Protein AF-A0A846B2M7-F1 (afdb_monomer)

Mean predicted aligned error: 9.89 Å

pLDDT: mean 83.18, std 12.73, range [50.09, 97.81]

Sequence (186 aa):
MNNLSRFFLQRLNNRKNTQGFTLIELLVVIIIIGILSSIGLVAFLNLVSKSKQVEAITYIEVVTDEQISNYTEYNQFKNNLNEFNSFPPKDKLNNNDFLLKILGFSHKTQNYFYGIPFINNEIAIQVALTKNPTTKSYAEIIYIKDSKLDRMKCEAYAQELLNNILPKLPSISSEDIQQELDQYCK

Structure (mmCIF, N/CA/C/O backbone):
data_AF-A0A846B2M7-F1
#
_entry.id   AF-A0A846B2M7-F1
#
loop_
_atom_site.group_PDB
_atom_site.id
_atom_site.type_symbol
_atom_site.label_atom_id
_atom_site.label_alt_id
_atom_site.label_comp_id
_atom_site.label_asym_id
_atom_site.label_entity_id
_atom_site.label_seq_id
_atom_site.pdbx_PDB_ins_code
_atom_site.Cartn_x
_atom_site.Cartn_y
_atom_site.Cartn_z
_atom_site.occupancy
_atom_site.B_iso_or_equiv
_atom_site.auth_seq_id
_atom_site.auth_comp_id
_atom_site.auth_asym_id
_atom_site.auth_atom_id
_atom_site.pdbx_PDB_model_num
ATOM 1 N N . MET A 1 1 ? -69.749 29.930 51.333 1.00 50.09 1 MET A N 1
ATOM 2 C CA . MET A 1 1 ? -68.323 30.037 50.941 1.00 50.09 1 MET A CA 1
ATOM 3 C C . MET A 1 1 ? -67.775 28.637 50.667 1.00 50.09 1 MET A C 1
ATOM 5 O O . MET A 1 1 ? -68.195 27.723 51.361 1.00 50.09 1 MET A O 1
ATOM 9 N N . ASN A 1 2 ? -66.877 28.485 49.677 1.00 60.41 2 ASN A N 1
ATOM 10 C CA . ASN A 1 2 ? -66.010 27.307 49.405 1.00 60.41 2 ASN A CA 1
ATOM 11 C C . ASN A 1 2 ? -66.330 26.388 48.197 1.00 60.41 2 ASN A C 1
ATOM 13 O O . ASN A 1 2 ? -65.932 25.226 48.195 1.00 60.41 2 ASN A O 1
ATOM 17 N N . ASN A 1 3 ? -66.942 26.898 47.118 1.00 57.47 3 ASN A N 1
ATOM 18 C CA . ASN A 1 3 ? -67.001 26.162 45.835 1.00 57.47 3 ASN A CA 1
ATOM 19 C C . ASN A 1 3 ? -65.803 26.442 44.906 1.00 57.47 3 ASN A C 1
ATOM 21 O O . ASN A 1 3 ? -65.476 25.613 44.060 1.00 57.47 3 ASN A O 1
ATOM 25 N N . LEU A 1 4 ? -65.102 27.564 45.103 1.00 63.62 4 LEU A N 1
ATOM 26 C CA . LEU A 1 4 ? -63.918 27.924 44.315 1.00 63.62 4 LEU A CA 1
ATOM 27 C C . LEU A 1 4 ? -62.708 27.035 44.657 1.00 63.62 4 LEU A C 1
ATOM 29 O O . LEU A 1 4 ? -61.967 26.611 43.773 1.00 63.62 4 LEU A O 1
ATOM 33 N N . SER A 1 5 ? -62.548 26.688 45.940 1.00 62.81 5 SER A N 1
ATOM 34 C CA . SER A 1 5 ? -61.474 25.806 46.406 1.00 62.81 5 SER A CA 1
ATOM 35 C C . SER A 1 5 ? -61.650 24.369 45.913 1.00 62.81 5 SER A C 1
ATOM 37 O O . SER A 1 5 ? -60.661 23.730 45.569 1.00 62.81 5 SER A O 1
ATOM 39 N N . ARG A 1 6 ? -62.891 23.872 45.787 1.00 59.69 6 ARG A N 1
ATOM 40 C CA . ARG A 1 6 ? -63.170 22.546 45.204 1.00 59.69 6 ARG A CA 1
ATOM 41 C C . ARG A 1 6 ? -62.789 22.469 43.725 1.00 59.69 6 ARG A C 1
ATOM 43 O O . ARG A 1 6 ? -62.155 21.496 43.337 1.00 59.69 6 ARG A O 1
ATOM 50 N N . PHE A 1 7 ? -63.088 23.503 42.935 1.00 60.28 7 PHE A N 1
ATOM 51 C CA . PHE A 1 7 ? -62.691 23.576 41.520 1.00 60.28 7 PHE A CA 1
ATOM 52 C C . PHE A 1 7 ? -61.164 23.634 41.343 1.00 60.28 7 PHE A C 1
ATOM 54 O O . PHE A 1 7 ? -60.616 23.042 40.413 1.00 60.28 7 PHE A O 1
ATOM 61 N N . PHE A 1 8 ? -60.464 24.307 42.263 1.00 62.31 8 PHE A N 1
ATOM 62 C CA . PHE A 1 8 ? -59.002 24.384 42.255 1.00 62.31 8 PHE A CA 1
ATOM 63 C C . PHE A 1 8 ? -58.346 23.054 42.669 1.00 62.31 8 PHE A C 1
ATOM 65 O O . PHE A 1 8 ? -57.423 22.580 42.007 1.00 62.31 8 PHE A O 1
ATOM 72 N N . LEU A 1 9 ? -58.875 22.391 43.704 1.00 62.06 9 LEU A N 1
ATOM 73 C CA . LEU A 1 9 ? -58.401 21.084 44.177 1.00 62.06 9 LEU A CA 1
ATOM 74 C C . LEU A 1 9 ? -58.661 19.955 43.161 1.00 62.06 9 LEU A C 1
ATOM 76 O O . LEU A 1 9 ? -57.844 19.042 43.039 1.00 62.06 9 LEU A O 1
ATOM 80 N N . GLN A 1 10 ? -59.734 20.038 42.366 1.00 62.03 10 GLN A N 1
ATOM 81 C CA . GLN A 1 10 ? -60.018 19.077 41.291 1.00 62.03 10 GLN A CA 1
ATOM 82 C C . GLN A 1 10 ? -58.983 19.129 40.153 1.00 62.03 10 GLN A C 1
ATOM 84 O O . GLN A 1 10 ? -58.733 18.117 39.500 1.00 62.03 10 GLN A O 1
ATOM 89 N N . ARG A 1 11 ? -58.328 20.281 39.941 1.00 60.56 11 ARG A N 1
ATOM 90 C CA . ARG A 1 11 ? -57.257 20.434 38.941 1.00 60.56 11 ARG A CA 1
ATOM 91 C C . ARG A 1 11 ? -55.918 19.844 39.391 1.00 60.56 11 ARG A C 1
ATOM 93 O O . ARG A 1 11 ? -55.146 19.424 38.537 1.00 60.56 11 ARG A O 1
ATOM 100 N N . LEU A 1 12 ? -55.659 19.771 40.700 1.00 60.72 12 LEU A N 1
ATOM 101 C CA . LEU A 1 12 ? -54.427 19.193 41.262 1.00 60.72 12 LEU A CA 1
ATOM 102 C C . LEU A 1 12 ? -54.484 17.662 41.405 1.00 60.72 12 LEU A C 1
ATOM 104 O O . LEU A 1 12 ? -53.438 17.017 41.439 1.00 60.72 12 LEU A O 1
ATOM 108 N N . ASN A 1 13 ? -55.688 17.078 41.454 1.00 59.34 13 ASN A N 1
ATOM 109 C CA . ASN A 1 13 ? -55.890 15.627 41.561 1.00 59.34 13 ASN A CA 1
ATOM 110 C C . ASN A 1 13 ? -56.050 14.916 40.203 1.00 59.34 13 ASN A C 1
ATOM 112 O O . ASN A 1 13 ? -56.095 13.692 40.143 1.00 59.34 13 ASN A O 1
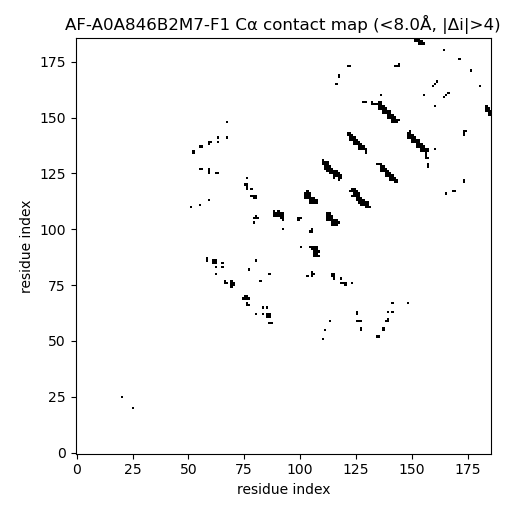ATOM 116 N N . ASN A 1 14 ? -56.067 15.658 39.092 1.00 56.59 14 ASN A N 1
ATOM 117 C CA . ASN A 1 14 ? -55.935 15.087 37.751 1.00 56.59 14 ASN A CA 1
ATOM 118 C C . ASN A 1 14 ? -54.456 14.823 37.433 1.00 56.59 14 ASN A C 1
ATOM 120 O O . ASN A 1 14 ? -53.906 15.317 36.446 1.00 56.59 14 ASN A O 1
ATOM 124 N N . ARG A 1 15 ? -53.798 14.004 38.262 1.00 61.47 15 ARG A N 1
ATOM 125 C CA . ARG A 1 15 ? -52.597 13.295 37.822 1.00 61.47 15 ARG A CA 1
ATOM 126 C C . ARG A 1 15 ? -53.065 12.269 36.802 1.00 61.47 15 ARG A C 1
ATOM 128 O O . ARG A 1 15 ? -53.360 11.127 37.139 1.00 61.47 15 ARG A O 1
ATOM 135 N N . LYS A 1 16 ? -53.188 12.703 35.542 1.00 59.78 16 LYS A N 1
ATOM 136 C CA . LYS A 1 16 ? -53.151 11.773 34.414 1.00 59.78 16 LYS A CA 1
ATOM 137 C C . LYS A 1 16 ? -51.992 10.832 34.705 1.00 59.78 16 LYS A C 1
ATOM 139 O O . LYS A 1 16 ? -50.917 11.304 35.066 1.00 59.78 16 LYS A O 1
ATOM 144 N N . ASN A 1 17 ? -52.258 9.538 34.620 1.00 59.75 17 ASN A N 1
ATOM 145 C CA . ASN A 1 17 ? -51.304 8.463 34.827 1.00 59.75 17 ASN A CA 1
ATOM 146 C C . ASN A 1 17 ? -50.219 8.534 33.736 1.00 59.75 17 ASN A C 1
ATOM 148 O O . ASN A 1 17 ? -50.189 7.729 32.811 1.00 59.75 17 ASN A O 1
ATOM 152 N N . THR A 1 18 ? -49.397 9.582 33.761 1.00 61.88 18 THR A N 1
ATOM 153 C CA . THR A 1 18 ? -48.219 9.734 32.925 1.00 61.88 18 THR A CA 1
ATOM 154 C C . THR A 1 18 ? -47.213 8.771 33.515 1.00 61.88 18 THR A C 1
ATOM 156 O O . THR A 1 18 ? -46.558 9.087 34.509 1.00 61.88 18 THR A O 1
ATOM 159 N N . GLN A 1 19 ? -47.180 7.563 32.961 1.00 70.19 19 GLN A N 1
ATOM 160 C CA . GLN A 1 19 ? -46.131 6.589 33.218 1.00 70.19 19 GLN A CA 1
ATOM 161 C C . GLN A 1 19 ? -44.794 7.281 32.922 1.00 70.19 19 GLN A C 1
ATOM 163 O O . GLN A 1 19 ? -44.459 7.541 31.769 1.00 70.19 19 GLN A O 1
ATOM 168 N N . GLY A 1 20 ? -44.097 7.707 33.974 1.00 72.31 20 GLY A N 1
ATOM 169 C CA . GLY A 1 20 ? -42.754 8.259 33.868 1.00 72.31 20 GLY A CA 1
ATOM 170 C C . GLY A 1 20 ? -41.756 7.115 33.752 1.00 72.31 20 GLY A C 1
ATOM 171 O O . GLY A 1 20 ? -41.894 6.122 34.465 1.00 72.31 20 GLY A O 1
ATOM 172 N N . PHE A 1 21 ? -40.762 7.262 32.874 1.00 78.75 21 PHE A N 1
ATOM 173 C CA . PHE A 1 21 ? -39.609 6.361 32.819 1.00 78.75 21 PHE A CA 1
ATOM 174 C C . PHE A 1 21 ? -38.960 6.266 34.201 1.00 78.75 21 PHE A C 1
ATOM 176 O O . PHE A 1 21 ? -38.765 7.280 34.880 1.00 78.75 21 PHE A O 1
ATOM 183 N N . THR A 1 22 ? -38.618 5.054 34.628 1.00 89.38 22 THR A N 1
ATOM 184 C CA . THR A 1 22 ? -37.932 4.870 35.910 1.00 89.38 22 THR A CA 1
ATOM 185 C C . THR A 1 22 ? -36.435 5.163 35.761 1.00 89.38 22 THR A C 1
ATOM 187 O O . THR A 1 22 ? -35.841 4.932 34.709 1.00 89.38 22 THR A O 1
ATOM 190 N N . LEU A 1 23 ? -35.787 5.665 36.820 1.00 90.69 23 LEU A N 1
ATOM 191 C CA . LEU A 1 23 ? -34.340 5.937 36.800 1.00 90.69 23 LEU A CA 1
ATOM 192 C C . LEU A 1 23 ? -33.547 4.655 36.514 1.00 90.69 23 LEU A C 1
ATOM 194 O O . LEU A 1 23 ? -32.589 4.682 35.748 1.00 90.69 23 LEU A O 1
ATOM 198 N N . ILE A 1 24 ? -33.988 3.524 37.074 1.00 93.56 24 ILE A N 1
ATOM 199 C CA . ILE A 1 24 ? -33.352 2.222 36.854 1.00 93.56 24 ILE A CA 1
ATOM 200 C C . ILE A 1 24 ? -33.455 1.755 35.397 1.00 93.56 24 ILE A C 1
ATOM 202 O O . ILE A 1 24 ? -32.502 1.190 34.871 1.00 93.56 24 ILE A O 1
ATOM 206 N N . GLU A 1 25 ? -34.566 2.038 34.724 1.00 91.38 25 GLU A N 1
ATOM 207 C CA . GLU A 1 25 ? -34.763 1.698 33.314 1.00 91.38 25 GLU A CA 1
ATOM 208 C C . GLU A 1 25 ? -33.820 2.500 32.415 1.00 91.38 25 GLU A C 1
ATOM 210 O O . GLU A 1 25 ? -33.169 1.935 31.539 1.00 91.38 25 GLU A O 1
ATOM 215 N N . LEU A 1 26 ? -33.632 3.789 32.706 1.00 91.44 26 LEU A N 1
ATOM 216 C CA . LEU A 1 26 ? -32.649 4.609 31.999 1.00 91.44 26 LEU A CA 1
ATOM 217 C C . LEU A 1 26 ? -31.208 4.177 32.323 1.00 91.44 26 LEU A C 1
ATOM 219 O O . LEU A 1 26 ? -30.358 4.134 31.434 1.00 91.44 26 LEU A O 1
ATOM 223 N N . LEU A 1 27 ? -30.941 3.795 33.575 1.00 94.50 27 LEU A N 1
ATOM 224 C CA . LEU A 1 27 ? -29.628 3.340 34.034 1.00 94.50 27 LEU A CA 1
ATOM 225 C C . LEU A 1 27 ? -29.190 2.040 33.348 1.00 94.50 27 LEU A C 1
ATOM 227 O O . LEU A 1 27 ? -28.050 1.935 32.900 1.00 94.50 27 LEU A O 1
ATOM 231 N N . VAL A 1 28 ? -30.085 1.061 33.211 1.00 95.69 28 VAL A N 1
ATOM 232 C CA . VAL A 1 28 ? -29.771 -0.190 32.503 1.00 95.69 28 VAL A CA 1
ATOM 233 C C . VAL A 1 28 ? -29.495 0.078 31.021 1.00 95.69 28 VAL A C 1
ATOM 235 O O . VAL A 1 28 ? -28.548 -0.478 30.468 1.00 95.69 28 VAL A O 1
ATOM 238 N N . VAL A 1 29 ? -30.246 0.982 30.385 1.00 95.94 29 VAL A N 1
ATOM 239 C CA . VAL A 1 29 ? -30.049 1.332 28.968 1.00 95.94 29 VAL A CA 1
ATOM 240 C C . VAL A 1 29 ? -28.676 1.959 28.719 1.00 95.94 29 VAL A C 1
ATOM 242 O O . VAL A 1 29 ? -27.979 1.531 27.799 1.00 95.94 29 VAL A O 1
ATOM 245 N N . ILE A 1 30 ? -28.236 2.919 29.541 1.00 96.38 30 ILE A N 1
ATOM 246 C CA . ILE A 1 30 ? -26.910 3.537 29.358 1.00 96.38 30 ILE A CA 1
ATOM 247 C C . ILE A 1 30 ? -25.768 2.549 29.617 1.00 96.38 30 ILE A C 1
ATOM 249 O O . ILE A 1 30 ? -24.740 2.633 28.949 1.00 96.38 30 ILE A O 1
ATOM 253 N N . ILE A 1 31 ? -25.952 1.583 30.527 1.00 97.31 31 ILE A N 1
ATOM 254 C CA . ILE A 1 31 ? -24.970 0.516 30.765 1.00 97.31 31 ILE A CA 1
ATOM 255 C C . ILE A 1 31 ? -24.865 -0.379 29.528 1.00 97.31 31 ILE A C 1
ATOM 257 O O . ILE A 1 31 ? -23.761 -0.633 29.050 1.00 97.31 31 ILE A O 1
ATOM 261 N N . ILE A 1 32 ? -25.999 -0.811 28.970 1.00 97.50 32 ILE A N 1
ATOM 262 C CA . ILE A 1 32 ? -26.017 -1.658 27.771 1.00 97.50 32 ILE A CA 1
ATOM 263 C C . ILE A 1 32 ? -25.400 -0.918 26.574 1.00 97.50 32 ILE A C 1
ATOM 265 O O . ILE A 1 32 ? -24.519 -1.466 25.910 1.00 97.50 32 ILE A O 1
ATOM 269 N N . ILE A 1 33 ? -25.794 0.338 26.321 1.00 97.25 33 ILE A N 1
ATOM 270 C CA . ILE A 1 33 ? -25.221 1.154 25.235 1.00 97.25 33 ILE A CA 1
ATOM 271 C C . ILE A 1 33 ? -23.725 1.393 25.468 1.00 97.25 33 ILE A C 1
ATOM 273 O O . ILE A 1 33 ? -22.951 1.331 24.517 1.00 97.25 33 ILE A O 1
ATOM 277 N N . GLY A 1 34 ? -23.293 1.609 26.714 1.00 97.62 34 GLY A N 1
ATOM 278 C CA . GLY A 1 34 ? -21.881 1.779 27.059 1.00 97.62 34 GLY A CA 1
ATOM 279 C C . GLY A 1 34 ? -21.033 0.559 26.693 1.00 97.62 34 GLY A C 1
ATOM 280 O O . GLY A 1 34 ? -19.988 0.703 26.056 1.00 97.62 34 GLY A O 1
ATOM 281 N N . ILE A 1 35 ? -21.512 -0.646 27.020 1.00 97.31 35 ILE A N 1
ATOM 282 C CA . ILE A 1 35 ? -20.827 -1.904 26.679 1.00 97.31 35 ILE A CA 1
ATOM 283 C C . ILE A 1 35 ? -20.766 -2.084 25.156 1.00 97.31 35 ILE A C 1
ATOM 285 O O . ILE A 1 35 ? -19.690 -2.322 24.603 1.00 97.31 35 ILE A O 1
ATOM 289 N N . LEU A 1 36 ? -21.898 -1.919 24.463 1.00 97.81 36 LEU A N 1
ATOM 290 C CA . LEU A 1 36 ? -21.966 -2.077 23.006 1.00 97.81 36 LEU A CA 1
ATOM 291 C C . LEU A 1 36 ? -21.099 -1.042 22.272 1.00 97.81 36 LEU A C 1
ATOM 293 O O . LEU A 1 36 ? -20.389 -1.386 21.326 1.00 97.81 36 LEU A O 1
ATOM 297 N N . SER A 1 37 ? -21.103 0.213 22.729 1.00 97.44 37 SER A N 1
ATOM 298 C CA . SER A 1 37 ? -20.325 1.298 22.126 1.00 97.44 37 SER A CA 1
ATOM 299 C C . SER A 1 37 ? -18.821 1.092 22.286 1.00 97.44 37 SER A C 1
ATOM 301 O O . SER A 1 37 ? -18.072 1.438 21.374 1.00 97.44 37 SER A O 1
ATOM 303 N N . SER A 1 38 ? -18.364 0.544 23.415 1.00 97.00 38 SER A N 1
ATOM 304 C CA . SER A 1 38 ? -16.936 0.287 23.640 1.00 97.00 38 SER A CA 1
ATOM 305 C C . SER A 1 38 ? -16.386 -0.735 22.638 1.00 97.00 38 SER A C 1
ATOM 307 O O . SER A 1 38 ? -15.364 -0.488 21.995 1.00 97.00 38 SER A O 1
ATOM 309 N N . ILE A 1 39 ? -17.112 -1.838 22.425 1.00 96.88 39 ILE A N 1
ATOM 310 C CA . ILE A 1 39 ? -16.739 -2.884 21.460 1.00 96.88 39 ILE A CA 1
ATOM 311 C C . ILE A 1 39 ? -16.814 -2.343 20.025 1.00 96.88 39 ILE A C 1
ATOM 313 O O . ILE A 1 39 ? -15.891 -2.542 19.230 1.00 96.88 39 ILE A O 1
ATOM 317 N N . GLY A 1 40 ? -17.891 -1.617 19.704 1.00 97.12 40 GLY A N 1
ATOM 318 C CA . GLY A 1 40 ? -18.096 -1.030 18.381 1.00 97.12 40 GLY A CA 1
ATOM 319 C C . GLY A 1 40 ? -17.005 -0.033 17.990 1.00 97.12 40 GLY A C 1
ATOM 320 O O . GLY A 1 40 ? -16.550 -0.043 16.847 1.00 97.12 40 GLY A O 1
ATOM 321 N N . LEU A 1 41 ? -16.528 0.784 18.935 1.00 96.69 41 LEU A N 1
ATOM 322 C CA . LEU A 1 41 ? -15.497 1.786 18.668 1.00 96.69 41 LEU A CA 1
ATOM 323 C C . LEU A 1 41 ? -14.158 1.152 18.267 1.00 96.69 41 LEU A C 1
ATOM 325 O O . LEU A 1 41 ? -13.568 1.561 17.269 1.00 96.69 41 LEU A O 1
ATOM 329 N N . VAL A 1 42 ? -13.681 0.142 18.999 1.00 94.81 42 VAL A N 1
ATOM 330 C CA . VAL A 1 42 ? -12.399 -0.516 18.676 1.00 94.81 42 VAL A CA 1
ATOM 331 C C . VAL A 1 42 ? -12.472 -1.212 17.314 1.00 94.81 42 VAL A C 1
ATOM 333 O O . VAL A 1 42 ? -11.562 -1.070 16.494 1.00 94.81 42 VAL A O 1
ATOM 336 N N . ALA A 1 43 ? -13.575 -1.912 17.035 1.00 96.06 43 ALA A N 1
ATOM 337 C CA . ALA A 1 43 ? -13.799 -2.549 15.738 1.00 96.06 43 ALA A CA 1
ATOM 338 C C . ALA A 1 43 ? -13.828 -1.524 14.592 1.00 96.06 43 ALA A C 1
ATOM 340 O O . ALA A 1 43 ? -13.199 -1.735 13.552 1.00 96.06 43 ALA A O 1
ATOM 341 N N . PHE A 1 44 ? -14.496 -0.386 14.801 1.00 96.25 44 PHE A N 1
ATOM 342 C CA . PHE A 1 44 ? -14.539 0.707 13.835 1.00 96.25 44 PHE A CA 1
ATOM 343 C C . PHE A 1 44 ? -13.147 1.287 13.551 1.00 96.25 44 PHE A C 1
ATOM 345 O O . PHE A 1 44 ? -12.789 1.469 12.389 1.00 96.25 44 PHE A O 1
ATOM 352 N N . LEU A 1 45 ? -12.322 1.518 14.577 1.00 93.81 45 LEU A N 1
ATOM 353 C CA . LEU A 1 45 ? -10.963 2.043 14.391 1.00 93.81 45 LEU A CA 1
ATOM 354 C C . LEU A 1 45 ? -10.079 1.096 13.560 1.00 93.81 45 LEU A C 1
ATOM 356 O O . LEU A 1 45 ? -9.331 1.555 12.693 1.00 93.81 45 LEU A O 1
ATOM 360 N N . ASN A 1 46 ? -10.210 -0.218 13.760 1.00 92.12 46 ASN A N 1
ATOM 361 C CA . ASN A 1 46 ? -9.515 -1.221 12.946 1.00 92.12 46 ASN A CA 1
ATOM 362 C C . ASN A 1 46 ? -10.023 -1.254 11.497 1.00 92.12 46 ASN A C 1
ATOM 364 O O . ASN A 1 46 ? -9.242 -1.435 10.563 1.00 92.12 46 ASN A O 1
ATOM 368 N N . LEU A 1 47 ? -11.324 -1.046 11.285 1.00 94.56 47 LEU A N 1
ATOM 369 C CA . LEU A 1 47 ? -11.882 -0.943 9.938 1.00 94.56 47 LEU A CA 1
ATOM 370 C C . LEU A 1 47 ? -11.351 0.297 9.209 1.00 94.56 47 LEU A C 1
ATOM 372 O O . LEU A 1 47 ? -10.966 0.205 8.045 1.00 94.56 47 LEU A O 1
ATOM 376 N N . VAL A 1 48 ? -11.260 1.436 9.899 1.00 93.06 48 VAL A N 1
ATOM 377 C CA . VAL A 1 48 ? -10.687 2.669 9.340 1.00 93.06 48 VAL A CA 1
ATOM 378 C C . VAL A 1 48 ? -9.218 2.465 8.964 1.00 93.06 48 VAL A C 1
ATOM 380 O O . VAL A 1 48 ? -8.813 2.856 7.871 1.00 93.06 48 VAL A O 1
ATOM 383 N N . SER A 1 49 ? -8.408 1.831 9.818 1.00 91.06 49 SER A N 1
ATOM 384 C CA . SER A 1 49 ? -6.991 1.583 9.507 1.00 91.06 49 SER A CA 1
ATOM 385 C C . SER A 1 49 ? -6.810 0.639 8.315 1.00 91.06 49 SER A C 1
ATOM 387 O O . SER A 1 49 ? -5.933 0.871 7.478 1.00 91.06 49 SER A O 1
ATOM 389 N N . LYS A 1 50 ? -7.672 -0.376 8.185 1.00 92.25 50 LYS A N 1
ATOM 390 C CA . LYS A 1 50 ? -7.691 -1.272 7.025 1.00 92.25 50 LYS A CA 1
ATOM 391 C C . LYS A 1 50 ? -8.152 -0.555 5.758 1.00 92.25 50 LYS A C 1
ATOM 393 O O . LYS A 1 50 ? -7.527 -0.719 4.718 1.00 92.25 50 LYS A O 1
ATOM 398 N N . SER A 1 51 ? -9.170 0.300 5.846 1.00 93.81 51 SER A N 1
ATOM 399 C CA . SER A 1 51 ? -9.633 1.111 4.712 1.00 93.81 51 SER A CA 1
ATOM 400 C C . SER A 1 51 ? -8.530 2.017 4.166 1.00 93.81 51 SER A C 1
ATOM 402 O O . SER A 1 51 ? -8.417 2.175 2.956 1.00 93.81 51 SER A O 1
ATOM 404 N N . LYS A 1 52 ? -7.685 2.578 5.041 1.00 92.56 52 LYS A N 1
ATOM 405 C CA . LYS A 1 52 ? -6.523 3.380 4.629 1.00 92.56 52 LYS A CA 1
ATOM 406 C C . LYS A 1 52 ? -5.470 2.552 3.891 1.00 92.56 52 LYS A C 1
ATOM 408 O O . LYS A 1 52 ? -4.829 3.060 2.987 1.00 92.56 52 LYS A O 1
ATOM 413 N N . GLN A 1 53 ? -5.264 1.292 4.269 1.00 93.31 53 GLN A N 1
ATOM 414 C CA . GLN A 1 53 ? -4.358 0.391 3.543 1.00 93.31 53 GLN A CA 1
ATOM 415 C C . GLN A 1 53 ? -4.931 0.003 2.174 1.00 93.31 53 GLN A C 1
ATOM 417 O O . GLN A 1 53 ? -4.213 0.020 1.180 1.00 93.31 53 GLN A O 1
ATOM 422 N N . VAL A 1 54 ? -6.239 -0.260 2.104 1.00 94.62 54 VAL A N 1
ATOM 423 C CA . VAL A 1 54 ? -6.941 -0.553 0.844 1.00 94.62 54 VAL A CA 1
ATOM 424 C C . VAL A 1 54 ? -6.864 0.617 -0.139 1.00 94.62 54 VAL A C 1
ATOM 426 O O . VAL A 1 54 ? -6.737 0.376 -1.335 1.00 94.62 54 VAL A O 1
ATOM 429 N N . GLU A 1 55 ? -6.873 1.864 0.347 1.00 94.12 55 GLU A N 1
ATOM 430 C CA . GLU A 1 55 ? -6.628 3.059 -0.476 1.00 94.12 55 GLU A CA 1
ATOM 431 C C . GLU A 1 55 ? -5.296 2.937 -1.237 1.00 94.12 55 GLU A C 1
ATOM 433 O O . GLU A 1 55 ? -5.270 3.054 -2.460 1.00 94.12 55 GLU A O 1
ATOM 438 N N . ALA A 1 56 ? -4.207 2.637 -0.523 1.00 94.06 56 ALA A N 1
ATOM 439 C CA . ALA A 1 56 ? -2.874 2.532 -1.108 1.00 94.06 56 ALA A CA 1
ATOM 440 C C . ALA A 1 56 ? -2.758 1.387 -2.118 1.00 94.06 56 ALA A C 1
ATOM 442 O O . ALA A 1 56 ? -2.222 1.591 -3.206 1.00 94.06 56 ALA A O 1
ATOM 443 N N . ILE A 1 57 ? -3.291 0.211 -1.770 1.00 93.88 57 ILE A N 1
ATOM 444 C CA . ILE A 1 57 ? -3.281 -0.973 -2.641 1.00 93.88 57 ILE A CA 1
ATOM 445 C C . ILE A 1 57 ? -4.029 -0.674 -3.940 1.00 93.88 57 ILE A C 1
ATOM 447 O O . ILE A 1 57 ? -3.474 -0.845 -5.019 1.00 93.88 57 ILE A O 1
ATOM 451 N N . THR A 1 58 ? -5.253 -0.151 -3.832 1.00 95.00 58 THR A N 1
ATOM 452 C CA . THR A 1 58 ? -6.086 0.178 -4.998 1.00 95.00 58 THR A CA 1
ATOM 453 C C . THR A 1 58 ? -5.389 1.180 -5.915 1.00 95.00 58 THR A C 1
ATOM 455 O O . THR A 1 58 ? -5.434 1.049 -7.133 1.00 95.00 58 THR A O 1
ATOM 458 N N . TYR A 1 59 ? -4.743 2.202 -5.350 1.00 94.56 59 TYR A N 1
ATOM 459 C CA . TYR A 1 59 ? -4.095 3.233 -6.157 1.00 94.56 59 TYR A CA 1
ATOM 460 C C . TYR A 1 59 ? -2.832 2.745 -6.855 1.00 94.56 59 TYR A C 1
ATOM 462 O O . TYR A 1 59 ? -2.614 3.148 -7.994 1.00 94.56 59 TYR A O 1
ATOM 470 N N . ILE A 1 60 ? -2.017 1.899 -6.218 1.00 93.56 60 ILE A N 1
ATOM 471 C CA . ILE A 1 60 ? -0.877 1.288 -6.913 1.00 93.56 60 ILE A CA 1
ATOM 472 C C . ILE A 1 60 ? -1.376 0.365 -8.023 1.00 93.56 60 ILE A C 1
ATOM 474 O O . ILE A 1 60 ? -0.892 0.485 -9.139 1.00 93.56 60 ILE A O 1
ATOM 478 N N . GLU A 1 61 ? -2.378 -0.471 -7.750 1.00 93.94 61 GLU A N 1
ATOM 479 C CA . GLU A 1 61 ? -2.913 -1.431 -8.722 1.00 93.94 61 GLU A CA 1
ATOM 480 C C . GLU A 1 61 ? -3.411 -0.739 -9.999 1.00 93.94 61 GLU A C 1
ATOM 482 O O . GLU A 1 61 ? -3.090 -1.172 -11.102 1.00 93.94 61 GLU A O 1
ATOM 487 N N . VAL A 1 62 ? -4.081 0.412 -9.869 1.00 93.75 62 VAL A N 1
ATOM 488 C CA . VAL A 1 62 ? -4.475 1.238 -11.024 1.00 93.75 62 VAL A CA 1
ATOM 489 C C . VAL A 1 62 ? -3.264 1.709 -11.840 1.00 93.75 62 VAL A C 1
ATOM 491 O O . VAL A 1 62 ? -3.307 1.691 -13.069 1.00 93.75 62 VAL A O 1
ATOM 494 N N . VAL A 1 63 ? -2.178 2.134 -11.184 1.00 93.56 63 VAL A N 1
ATOM 495 C CA . VAL A 1 63 ? -0.947 2.550 -11.885 1.00 93.56 63 VAL A CA 1
ATOM 496 C C . VAL A 1 63 ? -0.298 1.355 -12.569 1.00 93.56 63 VAL A C 1
ATOM 498 O O . VAL A 1 63 ? 0.154 1.475 -13.704 1.00 93.56 63 VAL A O 1
ATOM 501 N N . THR A 1 64 ? -0.244 0.213 -11.893 1.00 93.31 64 THR A N 1
ATOM 502 C CA . THR A 1 64 ? 0.371 -1.010 -12.401 1.00 93.31 64 THR A CA 1
ATOM 503 C C . THR A 1 64 ? -0.372 -1.550 -13.616 1.00 93.31 64 THR A C 1
ATOM 505 O O . THR A 1 64 ? 0.259 -1.862 -14.625 1.00 93.31 64 THR A O 1
ATOM 508 N N . ASP A 1 65 ? -1.702 -1.581 -13.580 1.00 93.94 65 ASP A N 1
ATOM 509 C CA . ASP A 1 65 ? -2.515 -1.983 -14.728 1.00 93.94 65 ASP A CA 1
ATOM 510 C C . ASP A 1 65 ? -2.314 -1.023 -15.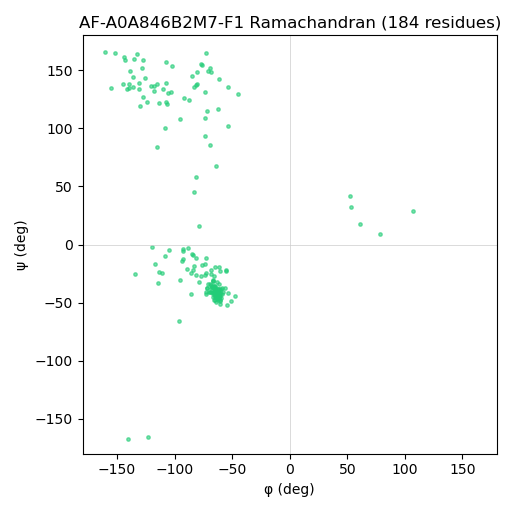919 1.00 93.94 65 ASP A C 1
ATOM 512 O O . ASP A 1 65 ? -2.149 -1.468 -17.059 1.00 93.94 65 ASP A O 1
ATOM 516 N N . GLU A 1 66 ? -2.236 0.292 -15.675 1.00 93.31 66 GLU A N 1
ATOM 517 C CA . GLU A 1 66 ? -1.949 1.272 -16.732 1.00 93.31 66 GLU A CA 1
ATOM 518 C C . GLU A 1 66 ? -0.511 1.137 -17.277 1.00 93.31 66 GLU A C 1
ATOM 520 O O . GLU A 1 66 ? -0.303 1.270 -18.483 1.00 93.31 66 GLU A O 1
ATOM 525 N N . GLN A 1 67 ? 0.481 0.815 -16.438 1.00 93.12 67 GLN A N 1
ATOM 526 C CA . GLN A 1 67 ? 1.856 0.522 -16.873 1.00 93.12 67 GLN A CA 1
ATOM 527 C C . GLN A 1 67 ? 1.912 -0.707 -17.782 1.00 93.12 67 GLN A C 1
ATOM 529 O O . GLN A 1 67 ? 2.556 -0.660 -18.827 1.00 93.12 67 GLN A O 1
ATOM 534 N N . ILE A 1 68 ? 1.226 -1.792 -17.409 1.00 93.38 68 ILE A N 1
ATOM 535 C CA . ILE A 1 68 ? 1.160 -3.023 -18.210 1.00 93.38 68 ILE A CA 1
ATOM 536 C C . ILE A 1 68 ? 0.506 -2.734 -19.564 1.00 93.38 68 ILE A C 1
ATOM 538 O O . ILE A 1 68 ? 1.026 -3.153 -20.602 1.00 93.38 68 ILE A O 1
ATOM 542 N N . SER A 1 69 ? -0.595 -1.976 -19.575 1.00 93.31 69 SER A N 1
ATOM 543 C CA . SER A 1 69 ? -1.251 -1.550 -20.815 1.00 93.31 69 SER A CA 1
ATOM 544 C C . SER A 1 69 ? -0.313 -0.714 -21.687 1.00 93.31 69 SER A C 1
ATOM 546 O O . SER A 1 69 ? -0.169 -0.993 -22.875 1.00 93.31 69 SER A O 1
ATOM 548 N N . ASN A 1 70 ? 0.367 0.276 -21.102 1.00 93.12 70 ASN A N 1
ATOM 549 C CA . ASN A 1 70 ? 1.279 1.156 -21.831 1.00 93.12 70 ASN A CA 1
ATOM 550 C C . ASN A 1 70 ? 2.484 0.398 -22.397 1.00 93.12 70 ASN A C 1
ATOM 552 O O . ASN A 1 70 ? 2.890 0.646 -23.530 1.00 93.12 70 ASN A O 1
ATOM 556 N N . TYR A 1 71 ? 3.037 -0.550 -21.640 1.00 92.44 71 TYR A N 1
ATOM 557 C CA . TYR A 1 71 ? 4.123 -1.394 -22.124 1.00 92.44 71 TYR A CA 1
ATOM 558 C C . TYR A 1 71 ? 3.655 -2.308 -23.259 1.00 92.44 71 TYR A C 1
ATOM 560 O O . TYR A 1 71 ? 4.352 -2.455 -24.254 1.00 92.44 71 TYR A O 1
ATOM 568 N N . THR A 1 72 ? 2.454 -2.877 -23.157 1.00 92.69 72 THR A N 1
ATOM 569 C CA . THR A 1 72 ? 1.897 -3.732 -24.218 1.00 92.69 72 THR A CA 1
ATOM 570 C C . THR A 1 72 ? 1.678 -2.957 -25.523 1.00 92.69 72 THR A C 1
ATOM 572 O O . THR A 1 72 ? 1.823 -3.520 -26.606 1.00 92.69 72 THR A O 1
ATOM 575 N N . GLU A 1 73 ? 1.354 -1.666 -25.438 1.00 93.00 73 GLU A N 1
ATOM 576 C CA . GLU A 1 73 ? 1.097 -0.811 -26.602 1.00 93.00 73 GLU A CA 1
ATOM 577 C C . GLU A 1 73 ? 2.377 -0.196 -27.194 1.00 93.00 73 GLU A C 1
ATOM 579 O O . GLU A 1 73 ? 2.555 -0.182 -28.412 1.00 93.00 73 GLU A O 1
ATOM 584 N N . TYR A 1 74 ? 3.285 0.290 -26.343 1.00 92.62 74 TYR A N 1
ATOM 585 C CA . TYR A 1 74 ? 4.434 1.105 -26.756 1.00 92.62 74 TYR A CA 1
ATOM 586 C C . TYR A 1 74 ? 5.803 0.495 -26.414 1.00 92.62 74 TYR A C 1
ATOM 588 O O . TYR A 1 74 ? 6.826 1.087 -26.755 1.00 92.62 74 TYR A O 1
ATOM 596 N N . ASN A 1 75 ? 5.856 -0.671 -25.759 1.00 90.94 75 ASN A N 1
ATOM 597 C CA . ASN A 1 75 ? 7.074 -1.312 -25.227 1.00 90.94 75 ASN A CA 1
ATOM 598 C C . ASN A 1 75 ? 7.905 -0.395 -24.316 1.00 90.94 75 ASN A C 1
ATOM 600 O O . ASN A 1 75 ? 9.136 -0.449 -24.297 1.00 90.94 75 ASN A O 1
ATOM 604 N N . GLN A 1 76 ? 7.231 0.497 -23.591 1.00 90.56 76 GLN A N 1
ATOM 605 C CA . GLN A 1 76 ? 7.865 1.462 -22.701 1.00 90.56 76 GLN A CA 1
ATOM 606 C C . GLN A 1 76 ? 7.059 1.600 -21.415 1.00 90.56 76 GLN A C 1
ATOM 608 O O . GLN A 1 76 ? 5.832 1.683 -21.440 1.00 90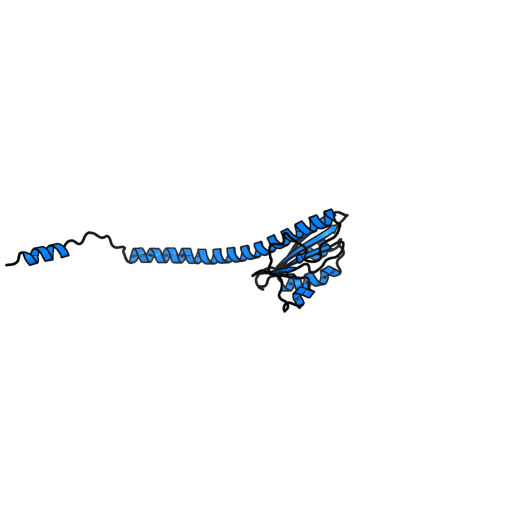.56 76 GLN A O 1
ATOM 613 N N . PHE A 1 77 ? 7.757 1.660 -20.286 1.00 91.81 77 PHE A N 1
ATOM 614 C CA . PHE A 1 77 ? 7.164 2.058 -19.015 1.00 91.81 77 PHE A CA 1
ATOM 615 C C . PHE A 1 77 ? 7.165 3.588 -18.899 1.00 91.81 77 PHE A C 1
ATOM 617 O O . PHE A 1 77 ? 8.103 4.255 -19.344 1.00 91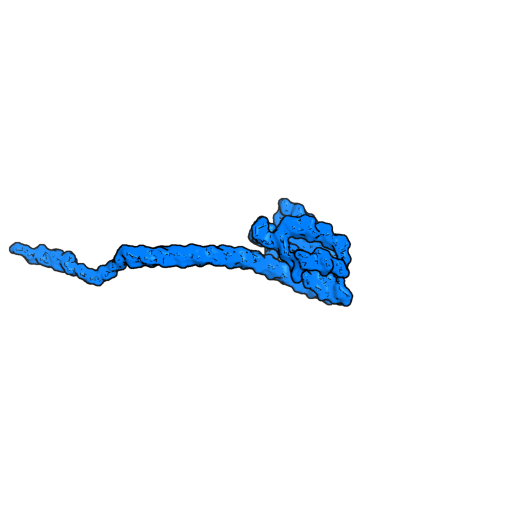.81 77 PHE A O 1
ATOM 624 N N . LYS A 1 78 ? 6.131 4.156 -18.274 1.00 92.38 78 LYS A N 1
ATOM 625 C CA . LYS A 1 78 ? 6.077 5.598 -17.977 1.00 92.38 78 LYS A CA 1
ATOM 626 C C . LYS A 1 78 ? 6.875 5.891 -16.711 1.00 92.38 78 LYS A C 1
ATOM 628 O O . LYS A 1 78 ? 6.750 5.171 -15.721 1.00 92.38 78 LYS A O 1
ATOM 633 N N . ASN A 1 79 ? 7.660 6.962 -16.701 1.00 87.06 79 ASN A N 1
ATOM 634 C CA . ASN A 1 79 ? 8.582 7.256 -15.595 1.00 87.06 79 ASN A CA 1
ATOM 635 C C . ASN A 1 79 ? 7.995 8.173 -14.512 1.00 87.06 79 ASN A C 1
ATOM 637 O O . ASN A 1 79 ? 8.629 8.389 -13.479 1.00 87.06 79 ASN A O 1
ATOM 641 N N . ASN A 1 80 ? 6.790 8.707 -14.718 1.00 84.56 80 ASN A N 1
ATOM 642 C CA . ASN A 1 80 ? 6.197 9.669 -13.806 1.00 84.56 80 ASN A CA 1
ATOM 643 C C . ASN A 1 80 ? 4.696 9.439 -13.632 1.00 84.56 80 ASN A C 1
ATOM 645 O O . ASN A 1 80 ? 3.961 9.351 -14.610 1.00 84.56 80 ASN A O 1
ATOM 649 N N . LEU A 1 81 ? 4.211 9.456 -12.384 1.00 88.00 81 LEU A N 1
ATOM 650 C CA . LEU A 1 81 ? 2.773 9.364 -12.089 1.00 88.00 81 LEU A CA 1
ATOM 651 C C . LEU A 1 81 ? 1.960 10.523 -12.688 1.00 88.00 81 LEU A C 1
ATOM 653 O O . LEU A 1 81 ? 0.756 10.398 -12.855 1.00 88.00 81 LEU A O 1
ATOM 657 N N . ASN A 1 82 ? 2.593 11.648 -13.041 1.00 86.00 82 ASN A N 1
ATOM 658 C CA . ASN A 1 82 ? 1.914 12.744 -13.743 1.00 86.00 82 ASN A CA 1
ATOM 659 C C . ASN A 1 82 ? 1.426 12.361 -15.153 1.00 86.00 82 ASN A C 1
ATOM 661 O O . ASN A 1 82 ? 0.581 13.063 -15.699 1.00 86.00 82 ASN A O 1
ATOM 665 N N . GLU A 1 83 ? 1.966 11.296 -15.747 1.00 84.88 83 GLU A N 1
ATOM 666 C CA . GLU A 1 83 ? 1.582 10.802 -17.077 1.00 84.88 83 GLU A CA 1
ATOM 667 C C . GLU A 1 83 ? 0.414 9.804 -17.022 1.00 84.88 83 GLU A C 1
ATOM 669 O O . GLU A 1 83 ? -0.048 9.321 -18.062 1.00 84.88 83 GLU A O 1
ATOM 674 N N . PHE A 1 84 ? -0.051 9.479 -15.813 1.00 87.75 84 PHE A N 1
ATOM 675 C CA . PHE A 1 84 ? -1.152 8.559 -15.563 1.00 87.75 84 PHE A CA 1
ATOM 676 C C . PHE A 1 84 ? -2.440 9.345 -15.405 1.00 87.75 84 PHE A C 1
ATOM 678 O O . PHE A 1 84 ? -2.666 10.006 -14.391 1.00 87.75 84 PHE A O 1
ATOM 685 N N . ASN A 1 85 ? -3.311 9.256 -16.405 1.00 84.06 85 ASN A N 1
ATOM 686 C CA . ASN A 1 85 ? -4.600 9.947 -16.365 1.00 84.06 85 ASN A CA 1
ATOM 687 C C . ASN A 1 85 ? -5.573 9.275 -15.390 1.00 84.06 85 ASN A C 1
ATOM 689 O O . ASN A 1 85 ? -6.465 9.933 -14.853 1.00 84.06 85 ASN A O 1
ATOM 693 N N . SER A 1 86 ? -5.394 7.973 -15.159 1.00 85.06 86 SER A N 1
ATOM 694 C CA . SER A 1 86 ? -6.258 7.165 -14.297 1.00 85.06 86 SER A CA 1
ATOM 695 C C . SER A 1 86 ? -5.872 7.265 -12.823 1.00 85.06 86 SER A C 1
ATOM 697 O O . SER A 1 86 ? -6.607 6.771 -11.970 1.00 85.06 86 SER A O 1
ATOM 699 N N . PHE A 1 87 ? -4.735 7.897 -12.501 1.00 87.69 87 PHE A N 1
ATOM 700 C CA . PHE A 1 87 ? -4.231 7.949 -11.137 1.00 87.69 87 PHE A CA 1
ATOM 701 C C . PHE A 1 87 ? -5.095 8.877 -10.259 1.00 87.69 87 PHE A C 1
ATOM 703 O O . PHE A 1 87 ? -5.148 10.086 -10.506 1.00 87.69 87 PHE A O 1
ATOM 710 N N . PRO A 1 88 ? -5.793 8.350 -9.231 1.00 82.69 88 PRO A N 1
ATOM 711 C CA . PRO A 1 88 ? -6.817 9.123 -8.524 1.00 82.69 88 PRO A CA 1
ATOM 712 C C . PRO A 1 88 ? -6.281 10.284 -7.671 1.00 82.69 88 PRO A C 1
ATOM 714 O O . PRO A 1 88 ? -6.916 11.346 -7.657 1.00 82.69 88 PRO A O 1
ATOM 717 N N . PRO A 1 89 ? -5.156 10.139 -6.935 1.00 83.75 89 PRO A N 1
ATOM 718 C CA . PRO A 1 89 ? -4.589 11.244 -6.172 1.00 83.75 89 PRO A CA 1
ATOM 719 C C . PRO A 1 89 ? -4.157 12.396 -7.077 1.00 83.75 89 PRO A C 1
ATOM 721 O O . PRO A 1 89 ? -3.223 12.270 -7.859 1.00 83.75 89 PRO A O 1
ATOM 724 N N . LYS A 1 90 ? -4.801 13.554 -6.914 1.00 77.56 90 LYS A N 1
ATOM 725 C CA . LYS A 1 90 ? -4.441 14.797 -7.622 1.00 77.56 90 LYS A CA 1
ATOM 726 C C . LYS A 1 90 ? -3.484 15.682 -6.827 1.00 77.56 90 LYS A C 1
ATOM 728 O O . LYS A 1 90 ? -2.889 16.608 -7.377 1.00 77.56 90 LYS A O 1
ATOM 733 N N . ASP A 1 91 ? -3.334 15.397 -5.536 1.00 88.56 91 ASP A N 1
ATOM 734 C CA . ASP A 1 91 ? -2.467 16.152 -4.644 1.00 88.56 91 ASP A CA 1
ATOM 735 C C . ASP A 1 91 ? -1.001 15.824 -4.946 1.00 88.56 91 ASP A C 1
ATOM 737 O O . ASP A 1 91 ? -0.494 14.739 -4.643 1.00 88.56 91 ASP A O 1
ATOM 741 N N . LYS A 1 92 ? -0.302 16.792 -5.536 1.00 88.38 92 LYS A N 1
ATOM 742 C CA . LYS A 1 92 ? 1.130 16.690 -5.826 1.00 88.38 92 LYS A CA 1
ATOM 743 C C . LYS A 1 92 ? 1.968 16.913 -4.568 1.00 88.38 92 LYS A C 1
ATOM 745 O O . LYS A 1 92 ? 1.553 17.585 -3.619 1.00 88.38 92 LYS A O 1
ATOM 750 N N . LEU A 1 93 ? 3.178 16.362 -4.560 1.00 88.00 93 LEU A N 1
ATOM 751 C CA . LEU A 1 93 ? 4.167 16.652 -3.525 1.00 88.00 93 LEU A CA 1
ATOM 752 C C . LEU A 1 93 ? 4.527 18.138 -3.519 1.00 88.00 93 LEU A C 1
ATOM 754 O O . LEU A 1 93 ? 4.693 18.772 -4.569 1.00 88.00 93 LEU A O 1
ATOM 758 N N . ASN A 1 94 ? 4.723 18.677 -2.318 1.00 85.88 94 ASN A N 1
ATOM 759 C CA . ASN A 1 94 ? 5.088 20.075 -2.164 1.00 85.88 94 ASN A CA 1
ATOM 760 C C . ASN A 1 94 ? 6.545 20.291 -2.601 1.00 85.88 94 ASN A C 1
ATOM 762 O O . ASN A 1 94 ? 7.335 19.356 -2.733 1.00 85.88 94 ASN A O 1
ATOM 766 N N . ASN A 1 95 ? 6.937 21.544 -2.819 1.00 80.06 95 ASN A N 1
ATOM 767 C CA . ASN A 1 95 ? 8.306 21.867 -3.239 1.00 80.06 95 ASN A CA 1
ATOM 768 C C . ASN A 1 95 ? 9.360 21.614 -2.151 1.00 80.06 95 ASN A C 1
ATOM 770 O O . ASN A 1 95 ? 10.520 21.403 -2.480 1.00 80.06 95 ASN A O 1
ATOM 774 N N . ASN A 1 96 ? 8.958 21.575 -0.881 1.00 83.38 96 ASN A N 1
ATOM 775 C CA . ASN A 1 96 ? 9.829 21.245 0.246 1.00 83.38 96 ASN A CA 1
ATOM 776 C C . ASN A 1 96 ? 10.043 19.732 0.447 1.00 83.38 96 ASN A C 1
ATOM 778 O O . ASN A 1 96 ? 10.962 19.353 1.167 1.00 83.38 96 ASN A O 1
ATOM 782 N N . ASP A 1 97 ? 9.278 18.867 -0.226 1.00 85.00 97 ASP A N 1
ATOM 783 C CA . ASP A 1 97 ? 9.431 17.405 -0.165 1.00 85.00 97 ASP A CA 1
ATOM 784 C C . ASP A 1 97 ? 10.539 16.908 -1.130 1.00 85.00 97 ASP A C 1
ATOM 786 O O . ASP A 1 97 ? 10.351 15.963 -1.898 1.00 85.00 97 ASP A O 1
ATOM 790 N N . PHE A 1 98 ? 11.698 17.580 -1.145 1.00 84.88 98 PHE A N 1
ATOM 791 C CA . PHE A 1 98 ? 12.745 17.403 -2.165 1.00 84.88 98 PHE A CA 1
ATOM 792 C C . PHE A 1 98 ? 13.318 15.980 -2.221 1.00 84.88 98 PHE A C 1
ATOM 794 O O . PHE A 1 98 ? 13.436 15.414 -3.304 1.00 84.88 98 PHE A O 1
ATOM 801 N N . LEU A 1 99 ? 13.618 15.373 -1.065 1.00 83.44 99 LEU A N 1
ATOM 802 C CA . LEU A 1 99 ? 14.170 14.013 -1.012 1.00 83.44 99 LEU A CA 1
ATOM 803 C C . LEU A 1 99 ? 13.204 12.983 -1.601 1.00 83.44 99 LEU A C 1
ATOM 805 O O . LEU A 1 99 ? 13.615 12.117 -2.362 1.00 83.44 99 LEU A O 1
ATOM 809 N N . LEU A 1 100 ? 11.909 13.116 -1.308 1.00 85.69 100 LEU A N 1
ATOM 810 C CA . LEU A 1 100 ? 10.890 12.227 -1.859 1.00 85.69 100 LEU A CA 1
ATOM 811 C C . LEU A 1 100 ? 10.788 12.382 -3.384 1.00 85.69 100 LEU A C 1
ATOM 813 O O . LEU A 1 100 ? 10.687 11.382 -4.086 1.00 85.69 100 LEU A O 1
ATOM 817 N N . LYS A 1 101 ? 10.902 13.608 -3.912 1.00 85.75 101 LYS A N 1
ATOM 818 C CA . LYS A 1 101 ? 10.932 13.847 -5.365 1.00 85.75 101 LYS A CA 1
ATOM 8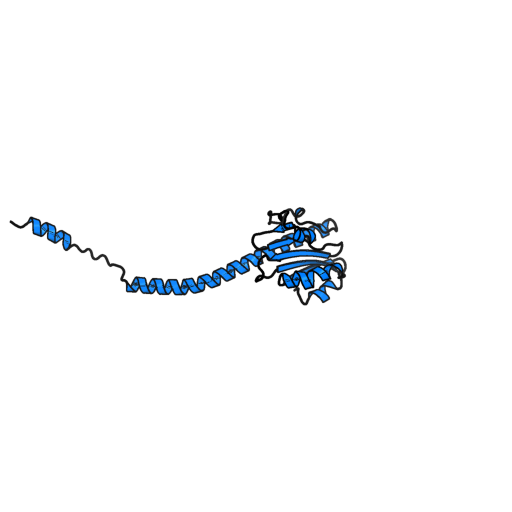19 C C . LYS A 1 101 ? 12.147 13.223 -6.049 1.00 85.75 101 LYS A C 1
ATOM 821 O O . LYS A 1 101 ? 11.994 12.665 -7.130 1.00 85.75 101 LYS A O 1
ATOM 826 N N . ILE A 1 102 ? 13.327 13.283 -5.425 1.00 83.38 102 ILE A N 1
ATOM 827 C CA . ILE A 1 102 ? 14.534 12.610 -5.941 1.00 83.38 102 ILE A CA 1
ATOM 828 C C . ILE A 1 102 ? 14.331 11.095 -5.992 1.00 83.38 102 ILE A C 1
ATOM 830 O O . ILE A 1 102 ? 14.746 10.451 -6.947 1.00 83.38 102 ILE A O 1
ATOM 834 N N . LEU A 1 103 ? 13.648 10.538 -4.993 1.00 82.31 103 LEU A N 1
ATOM 835 C CA . LEU A 1 103 ? 13.307 9.118 -4.918 1.00 82.31 103 LEU A CA 1
ATOM 836 C C . LEU A 1 103 ? 12.105 8.735 -5.804 1.00 82.31 103 LEU A C 1
ATOM 838 O O . LEU A 1 103 ? 11.503 7.694 -5.578 1.00 82.31 103 LEU A O 1
ATOM 842 N N . GLY A 1 104 ? 11.695 9.570 -6.765 1.00 86.62 104 GLY A N 1
ATOM 843 C CA . GLY A 1 104 ? 10.619 9.251 -7.713 1.00 86.62 104 GLY A CA 1
ATOM 844 C C . GLY A 1 104 ? 9.189 9.389 -7.171 1.00 86.62 104 GLY A C 1
ATOM 845 O O . GLY A 1 104 ? 8.232 9.015 -7.854 1.00 86.62 104 GLY A O 1
ATOM 846 N N . PHE A 1 105 ? 8.994 9.951 -5.972 1.00 90.06 105 PHE A N 1
ATOM 847 C CA . PHE A 1 105 ? 7.662 10.260 -5.439 1.00 90.06 105 PHE A CA 1
ATOM 848 C C . PHE A 1 105 ? 7.144 11.594 -5.969 1.00 90.06 105 PHE A C 1
ATOM 850 O O . PHE A 1 105 ? 7.841 12.607 -5.985 1.00 90.06 105 PHE A O 1
ATOM 857 N N . SER A 1 106 ? 5.877 11.616 -6.374 1.00 90.62 106 SER A N 1
ATOM 858 C CA . SER A 1 106 ? 5.279 12.789 -7.029 1.00 90.62 106 SER A CA 1
ATOM 859 C C . SER A 1 106 ? 3.906 13.169 -6.490 1.00 90.62 106 SER A C 1
ATOM 861 O O . SER A 1 106 ? 3.561 14.351 -6.529 1.00 90.62 106 SER A O 1
ATOM 863 N N . HIS A 1 107 ? 3.163 12.219 -5.920 1.00 92.75 107 HIS A N 1
ATOM 864 C CA . HIS A 1 107 ? 1.817 12.439 -5.400 1.00 92.75 107 HIS A CA 1
ATOM 865 C C . HIS A 1 107 ? 1.675 11.971 -3.957 1.00 92.75 107 HIS A C 1
ATOM 867 O O . HIS A 1 107 ? 2.456 11.163 -3.453 1.00 92.75 107 HIS A O 1
ATOM 873 N N . LYS A 1 108 ? 0.673 12.493 -3.260 1.00 92.94 108 LYS A N 1
ATOM 874 C CA . LYS A 1 108 ? 0.392 12.142 -1.869 1.00 92.94 108 LYS A CA 1
ATOM 875 C C . LYS A 1 108 ? -1.103 12.097 -1.617 1.00 92.94 108 LYS A C 1
ATOM 877 O O . LYS A 1 108 ? -1.878 12.738 -2.308 1.00 92.94 108 LYS A O 1
ATOM 882 N N . THR A 1 109 ? -1.492 11.392 -0.570 1.00 93.06 109 THR A N 1
ATOM 883 C CA . THR A 1 109 ? -2.823 11.512 0.031 1.00 93.06 109 THR A CA 1
ATOM 884 C C . THR A 1 109 ? -2.666 11.866 1.502 1.00 93.06 109 THR A C 1
ATOM 886 O O . THR A 1 109 ? -1.586 12.270 1.942 1.00 93.06 109 THR A O 1
ATOM 889 N N . GLN A 1 110 ? -3.713 11.738 2.310 1.00 91.25 110 GLN A N 1
ATOM 890 C CA . GLN A 1 110 ? -3.586 11.970 3.749 1.00 91.25 110 GLN A CA 1
ATOM 891 C C . GLN A 1 110 ? -2.691 10.925 4.430 1.00 91.25 110 GLN A C 1
ATOM 893 O O . GLN A 1 110 ? -2.013 11.261 5.398 1.00 91.25 110 GLN A O 1
ATOM 898 N N . ASN A 1 111 ? -2.647 9.692 3.913 1.00 92.38 111 ASN A N 1
ATOM 899 C CA . ASN A 1 111 ? -2.004 8.563 4.590 1.00 92.38 111 ASN A CA 1
ATOM 900 C C . ASN A 1 111 ? -0.722 8.069 3.897 1.00 92.38 111 ASN A C 1
ATOM 902 O O . ASN A 1 111 ? 0.129 7.513 4.584 1.00 92.38 111 ASN A O 1
ATOM 906 N N . TYR A 1 112 ? -0.554 8.299 2.587 1.00 93.88 112 TYR A N 1
ATOM 907 C CA . TYR A 1 112 ? 0.571 7.754 1.808 1.00 93.88 112 TYR A CA 1
ATOM 908 C C . TYR A 1 112 ? 1.226 8.787 0.880 1.00 93.88 112 TYR A C 1
ATOM 910 O O . TYR A 1 112 ? 0.634 9.817 0.538 1.00 93.88 112 TYR A O 1
ATOM 918 N N . PHE A 1 113 ? 2.462 8.500 0.484 1.00 92.56 113 PHE A N 1
ATOM 919 C CA . PHE A 1 113 ? 3.184 9.092 -0.638 1.00 92.56 113 PHE A CA 1
ATOM 920 C C . PHE A 1 113 ? 3.282 8.060 -1.758 1.00 92.56 113 PHE A C 1
ATOM 922 O O . PHE A 1 113 ? 3.558 6.897 -1.485 1.00 92.56 113 PHE A O 1
ATOM 929 N N . TYR A 1 114 ? 3.103 8.489 -3.001 1.00 93.81 114 TYR A N 1
ATOM 930 C CA . TYR A 1 114 ? 3.085 7.625 -4.175 1.00 93.81 114 TYR A CA 1
ATOM 931 C C . TYR A 1 114 ? 4.180 8.029 -5.156 1.00 93.81 114 TYR A C 1
ATOM 933 O O . TYR A 1 114 ? 4.394 9.224 -5.416 1.00 93.81 114 TYR A O 1
ATOM 941 N N . GLY A 1 115 ? 4.876 7.032 -5.692 1.00 91.81 115 GLY A N 1
ATOM 942 C CA . GLY A 1 115 ? 6.010 7.247 -6.575 1.00 91.81 115 GLY A CA 1
ATOM 943 C C . GLY A 1 115 ? 6.374 6.051 -7.431 1.00 91.81 115 GLY A C 1
ATOM 944 O O . GLY A 1 115 ? 5.961 4.927 -7.157 1.00 91.81 115 GLY A O 1
ATOM 945 N N . ILE A 1 116 ? 7.191 6.330 -8.442 1.00 91.50 116 ILE A N 1
ATOM 946 C CA . ILE A 1 116 ? 7.885 5.332 -9.255 1.00 91.50 116 ILE A CA 1
ATOM 947 C C . ILE A 1 116 ? 9.382 5.528 -8.983 1.00 91.50 116 ILE A C 1
ATOM 949 O O . ILE A 1 116 ? 10.033 6.299 -9.688 1.00 91.50 116 ILE A O 1
ATOM 953 N N . PRO A 1 117 ? 9.929 4.940 -7.903 1.00 85.94 117 PRO A N 1
ATOM 954 C CA . PRO A 1 117 ? 11.321 5.161 -7.508 1.00 85.94 117 PRO A CA 1
ATOM 955 C C . PRO A 1 117 ? 12.346 4.565 -8.470 1.00 85.94 117 PRO A C 1
ATOM 957 O O . PRO A 1 117 ? 13.482 5.034 -8.509 1.00 85.94 117 PRO A O 1
ATOM 960 N N . PHE A 1 118 ? 11.972 3.528 -9.219 1.00 86.00 118 PHE A N 1
ATOM 961 C CA . PHE A 1 118 ? 12.879 2.842 -10.127 1.00 86.00 118 PHE A CA 1
ATOM 962 C C . PHE A 1 118 ? 12.152 2.363 -11.379 1.00 86.00 118 PHE A C 1
ATOM 964 O O . PHE A 1 118 ? 11.032 1.849 -11.313 1.00 86.00 118 PHE A O 1
ATOM 971 N N . ILE A 1 119 ? 12.817 2.542 -12.517 1.00 87.75 119 ILE A N 1
ATOM 972 C CA . ILE A 1 119 ? 12.328 2.166 -13.836 1.00 87.75 119 ILE A CA 1
ATOM 973 C C . ILE A 1 119 ? 13.511 1.935 -14.778 1.00 87.75 119 ILE A C 1
ATOM 975 O O . ILE A 1 119 ? 14.441 2.741 -14.837 1.00 87.75 119 ILE A O 1
ATOM 979 N N . ASN A 1 120 ? 13.459 0.844 -15.531 1.00 87.31 120 ASN A N 1
ATOM 980 C CA . ASN A 1 120 ? 14.315 0.574 -16.682 1.00 87.31 120 ASN A CA 1
ATOM 981 C C . ASN A 1 120 ? 13.466 -0.092 -17.789 1.00 87.31 120 ASN A C 1
ATOM 983 O O . ASN A 1 120 ? 12.241 -0.059 -17.731 1.00 87.31 120 ASN A O 1
ATOM 987 N N . ASN A 1 121 ? 14.086 -0.664 -18.823 1.00 85.44 121 ASN A N 1
ATOM 988 C CA . ASN A 1 121 ? 13.361 -1.275 -19.946 1.00 85.44 121 ASN A CA 1
ATOM 989 C C . ASN A 1 121 ? 12.688 -2.620 -19.616 1.00 85.44 121 ASN A C 1
ATOM 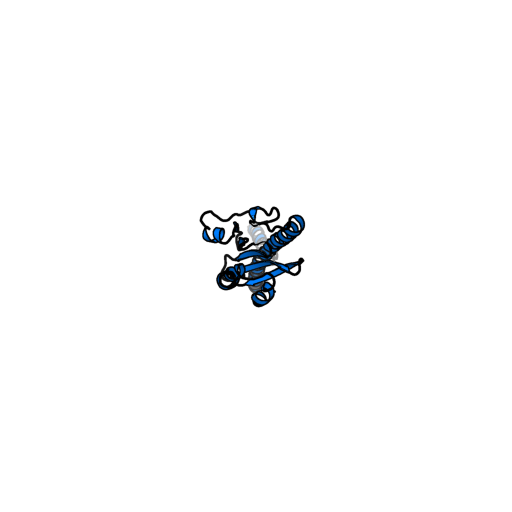991 O O . ASN A 1 121 ? 11.829 -3.064 -20.377 1.00 85.44 121 ASN A O 1
ATOM 995 N N . GLU A 1 122 ? 13.080 -3.258 -18.515 1.00 85.31 122 GLU A N 1
ATOM 996 C CA . GLU A 1 122 ? 12.630 -4.595 -18.122 1.00 85.31 122 GLU A CA 1
ATOM 997 C C . GLU A 1 122 ? 11.786 -4.587 -16.849 1.00 85.31 122 GLU A C 1
ATOM 999 O O . GLU A 1 122 ? 11.014 -5.514 -16.642 1.00 85.31 122 GLU A O 1
ATOM 1004 N N . ILE A 1 123 ? 11.938 -3.571 -15.997 1.00 86.81 123 ILE A N 1
ATOM 1005 C CA . ILE A 1 123 ? 11.440 -3.516 -14.626 1.00 86.81 123 ILE A CA 1
ATOM 1006 C C . ILE A 1 123 ? 10.900 -2.112 -14.337 1.00 86.81 123 ILE A C 1
ATOM 1008 O O . ILE A 1 123 ? 11.566 -1.105 -14.592 1.00 86.81 123 ILE A O 1
ATOM 1012 N N . ALA A 1 124 ? 9.724 -2.036 -13.723 1.00 90.25 124 ALA A N 1
ATOM 1013 C CA . ALA A 1 124 ? 9.156 -0.800 -13.199 1.00 90.25 124 ALA A CA 1
ATOM 1014 C C . ALA A 1 124 ? 8.570 -1.035 -11.811 1.00 90.25 124 ALA A C 1
ATOM 1016 O O . ALA A 1 124 ? 7.857 -2.011 -11.586 1.00 90.25 124 ALA A O 1
ATOM 1017 N N . ILE A 1 125 ? 8.849 -0.122 -10.883 1.00 88.62 125 ILE A N 1
ATOM 1018 C CA . ILE A 1 125 ? 8.482 -0.296 -9.477 1.00 88.62 125 ILE A CA 1
ATOM 1019 C C . ILE A 1 125 ? 7.648 0.883 -9.038 1.00 88.62 125 ILE A C 1
ATOM 1021 O O . ILE A 1 125 ? 8.091 2.026 -9.119 1.00 88.62 125 ILE A O 1
ATOM 1025 N N . GLN A 1 126 ? 6.447 0.598 -8.559 1.00 91.31 126 GLN A N 1
ATOM 1026 C CA . GLN A 1 126 ? 5.527 1.587 -8.021 1.00 91.31 126 GLN A CA 1
ATOM 1027 C C . GLN A 1 126 ? 5.417 1.393 -6.513 1.00 91.31 126 GLN A C 1
ATOM 1029 O O . GLN A 1 126 ? 5.271 0.271 -6.039 1.00 91.31 126 GLN A O 1
ATOM 1034 N N . VAL A 1 127 ? 5.491 2.478 -5.742 1.00 91.06 127 VAL A N 1
ATOM 1035 C CA . VAL A 1 127 ? 5.513 2.418 -4.273 1.00 91.06 127 VAL A CA 1
ATOM 1036 C C . VAL A 1 127 ? 4.506 3.388 -3.672 1.00 91.06 127 VAL A C 1
ATOM 1038 O O . VAL A 1 127 ? 4.468 4.565 -4.032 1.00 91.06 127 VAL A O 1
ATOM 1041 N N . ALA A 1 128 ? 3.744 2.898 -2.695 1.00 93.88 128 ALA A N 1
ATOM 1042 C CA . ALA A 1 128 ? 2.958 3.675 -1.748 1.00 93.88 128 ALA A CA 1
ATOM 1043 C C . ALA A 1 128 ? 3.622 3.594 -0.372 1.00 93.88 128 ALA A C 1
ATOM 1045 O O . ALA A 1 128 ? 3.469 2.625 0.379 1.00 93.88 128 ALA A O 1
ATOM 1046 N N . LEU A 1 129 ? 4.360 4.644 -0.033 1.00 91.19 129 LEU A N 1
ATOM 1047 C CA . LEU A 1 129 ? 5.043 4.779 1.242 1.00 91.19 129 LEU A CA 1
ATOM 1048 C C . LEU A 1 129 ? 4.097 5.404 2.264 1.00 91.19 129 LEU A C 1
ATOM 1050 O O . LEU A 1 129 ? 3.568 6.495 2.046 1.00 91.19 129 LEU A O 1
ATOM 1054 N N . THR A 1 130 ? 3.880 4.739 3.392 1.00 91.75 130 THR A N 1
ATOM 1055 C CA . THR A 1 130 ? 3.028 5.292 4.444 1.00 91.75 130 THR A CA 1
ATOM 1056 C C . THR A 1 130 ? 3.654 6.518 5.106 1.00 91.75 130 THR A C 1
ATOM 1058 O O . THR A 1 130 ? 4.868 6.614 5.285 1.00 91.75 130 THR A O 1
ATOM 1061 N N . LYS A 1 131 ? 2.801 7.439 5.551 1.00 91.00 131 LYS A N 1
ATOM 1062 C CA . LYS A 1 131 ? 3.171 8.54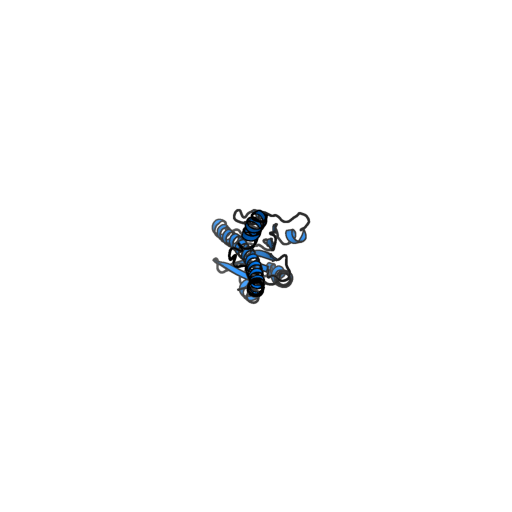7 6.440 1.00 91.00 131 LYS A CA 1
ATOM 1063 C C . LYS A 1 131 ? 3.193 8.143 7.911 1.00 91.00 131 LYS A C 1
ATOM 1065 O O . LYS A 1 131 ? 3.766 8.862 8.724 1.00 91.00 131 LYS A O 1
ATOM 1070 N N . ASN A 1 132 ? 2.545 7.032 8.267 1.00 89.44 132 ASN A N 1
ATOM 1071 C CA . ASN A 1 132 ? 2.436 6.570 9.647 1.00 89.44 132 ASN A CA 1
ATOM 1072 C C . ASN A 1 132 ? 3.331 5.340 9.890 1.00 89.44 132 ASN A C 1
ATOM 1074 O O . AS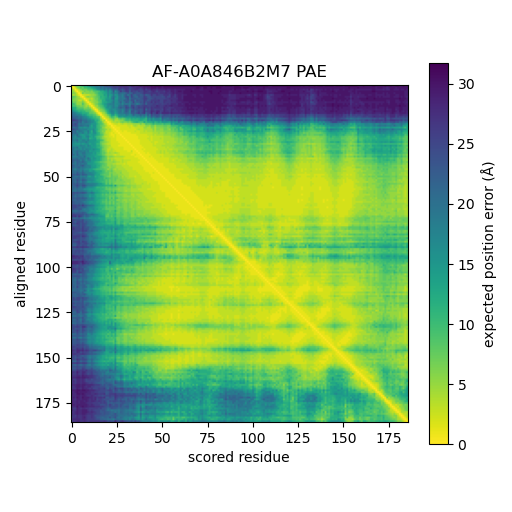N A 1 132 ? 3.087 4.298 9.278 1.00 89.44 132 ASN A O 1
ATOM 1078 N N . PRO A 1 133 ? 4.295 5.397 10.828 1.00 83.44 133 PRO A N 1
ATOM 1079 C CA . PRO A 1 133 ? 5.243 4.306 11.068 1.00 83.44 133 PRO A CA 1
ATOM 1080 C C . PRO A 1 133 ? 4.600 2.977 11.491 1.00 83.44 133 PRO A C 1
ATOM 1082 O O . PRO A 1 133 ? 5.216 1.932 11.316 1.00 83.44 133 PRO A O 1
ATOM 1085 N N . THR A 1 134 ? 3.382 2.985 12.040 1.00 84.62 134 THR A N 1
ATOM 1086 C CA . THR A 1 134 ? 2.710 1.755 12.501 1.00 84.62 134 THR A CA 1
ATOM 1087 C C . THR A 1 134 ? 1.959 1.013 11.400 1.00 84.62 134 THR A C 1
ATOM 1089 O O . THR A 1 134 ? 1.478 -0.099 11.616 1.00 84.62 134 THR A O 1
ATOM 1092 N N . THR A 1 135 ? 1.843 1.617 10.220 1.00 87.81 135 THR A N 1
ATOM 1093 C CA . THR A 1 135 ? 1.159 1.023 9.066 1.00 87.81 135 THR A CA 1
ATOM 1094 C C . THR A 1 135 ? 2.165 0.471 8.065 1.00 87.81 135 THR A C 1
ATOM 1096 O O . THR A 1 135 ? 3.308 0.923 8.000 1.00 87.81 135 THR A O 1
ATOM 1099 N N . LYS A 1 136 ? 1.751 -0.530 7.291 1.00 90.19 136 LYS A N 1
ATOM 1100 C CA . LYS A 1 136 ? 2.576 -1.068 6.211 1.00 90.19 136 LYS A CA 1
ATOM 1101 C C . LYS A 1 136 ? 2.570 -0.122 5.016 1.00 90.19 136 LYS A C 1
ATOM 1103 O O . LYS A 1 136 ? 1.655 0.674 4.830 1.00 90.19 136 LYS A O 1
ATOM 1108 N N . SER A 1 137 ? 3.627 -0.213 4.235 1.00 91.31 137 SER A N 1
ATOM 1109 C CA . SER A 1 137 ? 3.774 0.388 2.920 1.00 91.31 137 SER A CA 1
ATOM 1110 C C . SER A 1 137 ? 3.702 -0.715 1.871 1.00 91.31 137 SER A C 1
ATOM 1112 O O . SER A 1 137 ? 3.967 -1.882 2.168 1.00 91.31 137 SER A O 1
ATOM 1114 N N . TYR A 1 138 ? 3.343 -0.334 0.655 1.00 91.56 138 TYR A N 1
ATOM 1115 C CA . TYR A 1 138 ? 3.065 -1.268 -0.427 1.00 91.56 138 TYR A CA 1
ATOM 1116 C C . TYR A 1 138 ? 3.923 -0.925 -1.632 1.00 91.56 138 TYR A C 1
ATOM 1118 O O . TYR A 1 138 ? 4.158 0.252 -1.908 1.00 91.56 138 TYR A O 1
ATOM 1126 N N . ALA A 1 13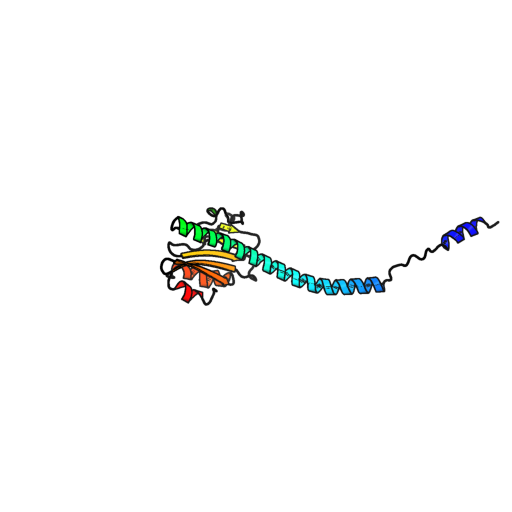9 ? 4.384 -1.944 -2.340 1.00 90.81 139 ALA A N 1
ATOM 1127 C CA . ALA A 1 139 ? 5.048 -1.779 -3.619 1.00 90.81 139 ALA A CA 1
ATOM 1128 C C . ALA A 1 139 ? 4.537 -2.827 -4.604 1.00 90.81 139 ALA A C 1
ATOM 1130 O O . ALA A 1 139 ? 4.265 -3.959 -4.213 1.00 90.81 139 ALA A O 1
ATOM 1131 N N . GLU A 1 140 ? 4.420 -2.452 -5.869 1.00 91.19 140 GLU A N 1
ATOM 1132 C CA . GLU A 1 140 ? 4.217 -3.393 -6.963 1.00 91.19 140 GLU A CA 1
ATOM 1133 C C . GLU A 1 140 ? 5.403 -3.292 -7.917 1.00 91.19 140 GLU A C 1
ATOM 1135 O O . GLU A 1 140 ? 5.869 -2.201 -8.260 1.00 91.19 140 GLU A O 1
ATOM 1140 N N . ILE A 1 141 ? 5.933 -4.456 -8.276 1.00 88.88 141 ILE A N 1
ATOM 1141 C CA . ILE A 1 141 ? 7.081 -4.613 -9.161 1.00 88.88 141 ILE A CA 1
ATOM 1142 C C . ILE A 1 141 ? 6.559 -5.280 -10.417 1.00 88.88 141 ILE A C 1
ATOM 1144 O O . ILE A 1 141 ? 6.011 -6.376 -10.353 1.00 88.88 141 ILE A O 1
ATOM 1148 N N . ILE A 1 142 ? 6.738 -4.619 -11.548 1.00 91.00 142 ILE A N 1
ATOM 1149 C CA . ILE A 1 142 ? 6.460 -5.161 -12.872 1.00 91.00 142 ILE A CA 1
ATOM 1150 C C . ILE A 1 142 ? 7.802 -5.533 -13.466 1.00 91.00 142 ILE A C 1
ATOM 1152 O O . ILE A 1 142 ? 8.721 -4.717 -13.417 1.00 91.00 142 ILE A O 1
ATOM 1156 N N . TYR A 1 143 ? 7.923 -6.734 -14.012 1.00 88.94 143 TYR A N 1
ATOM 1157 C CA . TYR A 1 143 ? 9.144 -7.182 -14.664 1.00 88.94 143 TYR A CA 1
ATOM 1158 C C . TYR A 1 143 ? 8.832 -8.066 -15.868 1.00 88.94 143 TYR A C 1
ATOM 1160 O O . TYR A 1 143 ? 7.726 -8.591 -16.014 1.00 88.94 143 TYR A O 1
ATOM 1168 N N . ILE A 1 144 ? 9.813 -8.211 -16.750 1.00 87.19 144 ILE A N 1
ATOM 1169 C CA . ILE A 1 144 ? 9.705 -9.038 -17.947 1.00 87.19 144 ILE A CA 1
ATOM 1170 C C . ILE A 1 144 ? 10.547 -10.283 -17.751 1.00 87.19 144 ILE A C 1
ATOM 1172 O O . ILE A 1 144 ? 11.753 -10.192 -17.555 1.00 87.19 144 ILE A O 1
ATOM 1176 N N . LYS A 1 145 ? 9.913 -11.446 -17.854 1.00 82.75 145 LYS A N 1
ATOM 1177 C CA . LYS A 1 145 ? 10.571 -12.751 -17.799 1.00 82.75 145 LYS A CA 1
ATOM 1178 C C . LYS A 1 145 ? 10.147 -13.559 -19.014 1.00 82.75 145 LYS A C 1
ATOM 1180 O O . LYS A 1 145 ? 8.956 -13.663 -19.301 1.00 82.75 145 LYS A O 1
ATOM 1185 N N . ASP A 1 146 ? 11.107 -14.084 -19.772 1.00 83.56 146 ASP A N 1
ATOM 1186 C CA . ASP A 1 146 ? 10.844 -14.873 -20.986 1.00 83.56 146 ASP A CA 1
ATOM 1187 C C . ASP A 1 146 ? 9.912 -14.169 -21.999 1.00 83.56 146 ASP A C 1
ATOM 1189 O O . ASP A 1 146 ? 9.007 -14.775 -22.576 1.00 83.56 146 ASP A O 1
ATOM 1193 N N . SER A 1 147 ? 10.111 -12.861 -22.212 1.00 80.44 147 SER A N 1
ATOM 1194 C CA . SER A 1 147 ? 9.257 -12.007 -23.066 1.00 80.44 147 SER A CA 1
ATOM 1195 C C . SER A 1 147 ? 7.791 -11.889 -22.617 1.00 80.44 147 SER A C 1
ATOM 1197 O O . SER A 1 147 ? 6.933 -11.479 -23.401 1.00 80.44 147 SER A O 1
ATOM 1199 N N . LYS A 1 148 ? 7.480 -12.233 -21.363 1.00 86.00 148 LYS A N 1
ATOM 1200 C CA . LYS A 1 148 ? 6.166 -12.032 -20.748 1.00 86.00 148 LYS A CA 1
ATOM 1201 C C . LYS A 1 148 ? 6.273 -11.039 -19.602 1.00 86.00 148 LYS A C 1
ATOM 1203 O O . LYS A 1 148 ? 7.204 -11.104 -18.806 1.00 86.00 148 LYS A O 1
ATOM 1208 N N . LEU A 1 149 ? 5.297 -10.141 -19.523 1.00 89.19 149 LEU A N 1
ATOM 1209 C CA . LEU A 1 149 ? 5.117 -9.280 -18.362 1.00 89.19 149 LEU A CA 1
ATOM 1210 C C . LEU A 1 149 ? 4.545 -10.100 -17.211 1.00 89.19 149 LEU A C 1
ATOM 1212 O O . LEU A 1 149 ? 3.540 -10.793 -17.380 1.00 89.19 149 LEU A O 1
ATOM 1216 N N . ASP A 1 150 ? 5.164 -9.965 -16.050 1.00 89.25 150 ASP A N 1
ATOM 1217 C CA . ASP A 1 150 ? 4.654 -10.470 -14.787 1.00 89.25 150 ASP A CA 1
ATOM 1218 C C . ASP A 1 150 ? 4.752 -9.373 -13.719 1.00 89.25 150 ASP A C 1
ATOM 1220 O O . ASP A 1 150 ? 5.416 -8.344 -13.902 1.00 89.25 150 ASP A O 1
ATOM 1224 N N . ARG A 1 151 ? 4.042 -9.561 -12.609 1.00 89.25 151 ARG A N 1
ATOM 1225 C CA . ARG A 1 151 ? 4.019 -8.601 -11.507 1.00 89.25 151 ARG A CA 1
ATOM 1226 C C . ARG A 1 151 ? 4.070 -9.290 -10.157 1.00 89.25 151 ARG A C 1
ATOM 1228 O O . ARG A 1 151 ? 3.520 -10.369 -9.971 1.00 89.25 151 ARG A O 1
ATOM 1235 N N . MET A 1 152 ? 4.671 -8.614 -9.192 1.00 87.50 152 MET A N 1
ATOM 1236 C CA . MET A 1 152 ? 4.802 -9.082 -7.817 1.00 87.50 152 MET A CA 1
ATOM 1237 C C . MET A 1 152 ? 4.364 -7.987 -6.848 1.00 87.50 152 MET A C 1
ATOM 1239 O O . MET A 1 152 ? 4.679 -6.810 -7.055 1.00 87.50 152 MET A O 1
ATOM 1243 N N . LYS A 1 153 ? 3.635 -8.368 -5.792 1.00 90.25 153 LYS A N 1
ATOM 1244 C CA . LYS A 1 153 ? 3.136 -7.428 -4.783 1.00 90.25 153 LYS A CA 1
ATOM 1245 C C . LYS A 1 153 ? 3.944 -7.565 -3.496 1.00 90.25 153 LYS A C 1
ATOM 1247 O O . LYS A 1 153 ? 4.110 -8.648 -2.947 1.00 90.25 153 LYS A O 1
ATOM 1252 N N . CYS A 1 154 ? 4.412 -6.444 -2.972 1.00 86.69 154 CYS A N 1
ATOM 1253 C CA . CYS A 1 154 ? 5.227 -6.380 -1.767 1.00 86.69 154 CYS A CA 1
ATOM 1254 C C . CYS A 1 154 ? 4.512 -5.584 -0.677 1.00 86.69 154 CYS A C 1
ATOM 1256 O O . CYS A 1 154 ? 3.988 -4.496 -0.931 1.00 86.69 154 CYS A O 1
ATOM 1258 N N . GLU A 1 155 ? 4.544 -6.086 0.557 1.00 87.94 155 GLU A N 1
ATOM 1259 C CA . GLU A 1 155 ? 4.083 -5.345 1.731 1.00 87.94 155 GLU A CA 1
ATOM 1260 C C . GLU A 1 155 ? 5.129 -5.379 2.847 1.00 87.94 155 GLU A C 1
ATOM 1262 O O . GLU A 1 155 ? 5.472 -6.432 3.375 1.00 87.94 155 GLU A O 1
ATOM 1267 N N . ALA A 1 156 ? 5.619 -4.209 3.249 1.00 84.06 156 ALA A N 1
ATOM 1268 C CA . ALA A 1 156 ? 6.638 -4.094 4.290 1.00 84.06 156 ALA A CA 1
ATOM 1269 C C . ALA A 1 156 ? 6.527 -2.757 5.030 1.00 84.06 156 ALA A C 1
ATOM 1271 O O . ALA A 1 156 ? 5.850 -1.825 4.591 1.00 84.06 156 ALA A O 1
ATOM 1272 N N . TYR A 1 157 ? 7.166 -2.641 6.193 1.00 81.56 157 TYR A N 1
ATOM 1273 C CA . TYR A 1 157 ? 7.208 -1.366 6.911 1.00 81.56 157 TYR A CA 1
ATOM 1274 C C . TYR A 1 157 ? 8.082 -0.350 6.162 1.00 81.56 157 TYR A C 1
ATOM 1276 O O . TYR A 1 157 ? 9.030 -0.717 5.474 1.00 81.56 157 TYR A O 1
ATOM 1284 N N . ALA A 1 158 ? 7.792 0.947 6.314 1.00 76.00 158 ALA A N 1
ATOM 1285 C CA . ALA A 1 158 ? 8.474 2.009 5.562 1.00 76.00 158 ALA A CA 1
ATOM 1286 C C . ALA A 1 158 ? 10.011 1.959 5.679 1.00 76.00 158 ALA A C 1
ATOM 1288 O O . ALA A 1 158 ? 10.714 2.119 4.686 1.00 76.00 158 ALA A O 1
ATOM 1289 N N . GLN A 1 159 ? 10.532 1.704 6.883 1.00 73.06 159 GLN A N 1
ATOM 1290 C CA . GLN A 1 159 ? 11.976 1.601 7.125 1.00 73.06 159 GLN A CA 1
ATOM 1291 C C . GLN A 1 159 ? 12.594 0.381 6.435 1.00 73.06 159 GLN A C 1
ATOM 1293 O O . GLN A 1 159 ? 13.711 0.451 5.938 1.00 73.06 159 GLN A O 1
ATOM 1298 N N . GLU A 1 160 ? 11.859 -0.725 6.378 1.00 71.62 160 GLU A N 1
ATOM 1299 C CA . GLU A 1 160 ? 12.309 -1.960 5.744 1.00 71.62 160 GLU A CA 1
ATOM 1300 C C . GLU A 1 160 ? 12.322 -1.823 4.216 1.00 71.62 160 GLU A C 1
ATOM 1302 O O . GLU A 1 160 ? 13.305 -2.194 3.577 1.00 71.62 160 GLU A O 1
ATOM 1307 N N . LEU A 1 161 ? 11.308 -1.171 3.634 1.00 70.69 161 LEU A N 1
ATOM 1308 C CA . LEU A 1 161 ? 11.308 -0.834 2.205 1.00 70.69 161 LEU A CA 1
ATOM 1309 C C . LEU A 1 161 ? 12.464 0.087 1.826 1.00 70.69 161 LEU A C 1
ATOM 1311 O O . LEU A 1 161 ? 13.126 -0.155 0.821 1.00 70.69 161 LEU A O 1
ATOM 1315 N N . LEU A 1 162 ? 12.707 1.136 2.614 1.00 68.69 162 LEU A N 1
ATOM 1316 C CA . LEU A 1 162 ? 13.748 2.125 2.323 1.00 68.69 162 LEU A CA 1
ATOM 1317 C C . LEU A 1 162 ? 15.164 1.578 2.511 1.00 68.69 162 LEU A C 1
ATOM 1319 O O . LEU A 1 162 ? 16.052 1.973 1.763 1.00 68.69 162 LEU A O 1
ATOM 1323 N N . ASN A 1 163 ? 15.379 0.678 3.471 1.00 66.50 163 ASN A N 1
ATOM 1324 C CA . ASN A 1 163 ? 16.722 0.199 3.799 1.00 66.50 163 ASN A CA 1
ATOM 1325 C C . ASN A 1 163 ? 17.096 -1.109 3.092 1.00 66.50 163 ASN A C 1
ATOM 1327 O O . ASN A 1 163 ? 18.273 -1.315 2.809 1.00 66.50 163 ASN A O 1
ATOM 1331 N N . ASN A 1 164 ? 16.126 -1.985 2.808 1.00 65.19 164 ASN A N 1
ATOM 1332 C CA . ASN A 1 164 ? 16.418 -3.339 2.326 1.00 65.19 164 ASN A CA 1
ATOM 1333 C C . ASN A 1 164 ? 15.952 -3.590 0.895 1.00 65.19 164 ASN A C 1
ATOM 1335 O O . ASN A 1 164 ? 16.603 -4.354 0.189 1.00 65.19 164 ASN A O 1
ATOM 1339 N N . ILE A 1 165 ? 14.840 -2.976 0.480 1.00 66.25 165 ILE A N 1
ATOM 1340 C CA . ILE A 1 165 ? 14.212 -3.255 -0.816 1.00 66.25 165 ILE A CA 1
ATOM 1341 C C . ILE A 1 165 ? 14.684 -2.215 -1.831 1.00 66.25 165 ILE A C 1
ATOM 1343 O O . ILE A 1 165 ? 15.482 -2.545 -2.698 1.00 66.25 165 ILE A O 1
ATOM 1347 N N . LEU A 1 166 ? 14.324 -0.939 -1.656 1.00 67.44 166 LEU A N 1
ATOM 1348 C CA . LEU A 1 166 ? 14.657 0.161 -2.574 1.00 67.44 166 LEU A CA 1
ATOM 1349 C C . LEU A 1 166 ? 16.129 0.246 -3.031 1.00 67.44 166 LEU A C 1
ATOM 1351 O O . LEU A 1 166 ? 16.349 0.428 -4.229 1.00 67.44 166 LEU A O 1
ATOM 1355 N N . PRO A 1 167 ? 17.141 0.092 -2.158 1.00 66.06 167 PRO A N 1
ATOM 1356 C CA . PRO A 1 167 ? 18.538 0.193 -2.576 1.00 66.06 167 PRO A CA 1
ATOM 1357 C C . PRO A 1 167 ? 19.072 -1.035 -3.326 1.00 66.06 167 PRO A C 1
ATOM 1359 O O . PRO A 1 167 ? 20.095 -0.908 -3.993 1.00 66.06 167 PRO A O 1
ATOM 1362 N N . LYS A 1 168 ? 18.414 -2.202 -3.250 1.00 64.81 168 LYS A N 1
ATOM 1363 C CA . LYS A 1 168 ? 18.830 -3.412 -3.988 1.00 64.81 168 LYS A CA 1
ATOM 1364 C C . LYS A 1 168 ? 18.267 -3.469 -5.410 1.00 64.81 168 LYS A C 1
ATOM 1366 O O . LYS A 1 168 ? 18.879 -4.058 -6.291 1.00 64.81 168 LYS A O 1
ATOM 1371 N N . LEU A 1 169 ? 17.148 -2.792 -5.660 1.00 63.50 169 LEU A N 1
ATOM 1372 C CA . LEU A 1 169 ? 16.433 -2.802 -6.945 1.00 63.50 169 LEU A CA 1
ATOM 1373 C C . LEU A 1 169 ? 17.259 -2.391 -8.180 1.00 63.50 169 LEU A C 1
ATOM 1375 O O . LEU A 1 169 ? 17.055 -3.006 -9.222 1.00 63.50 169 LEU A O 1
ATOM 1379 N N . PRO A 1 170 ? 18.192 -1.416 -8.130 1.00 58.72 170 PRO A N 1
ATOM 1380 C CA . PRO A 1 170 ? 18.952 -1.041 -9.322 1.00 58.72 170 PRO A CA 1
ATOM 1381 C C . PRO A 1 170 ? 20.007 -2.070 -9.758 1.00 58.72 170 PRO A C 1
ATOM 1383 O O . PRO A 1 170 ? 20.540 -1.937 -10.857 1.00 58.72 170 PRO A O 1
ATOM 1386 N N . SER A 1 171 ? 20.325 -3.071 -8.930 1.00 55.62 171 SER A N 1
ATOM 1387 C CA . SER A 1 171 ? 21.325 -4.110 -9.229 1.00 55.62 171 SER A CA 1
ATOM 1388 C C . SER A 1 171 ? 20.739 -5.477 -9.586 1.00 55.62 171 SER A C 1
ATOM 1390 O O . SER A 1 171 ? 21.500 -6.381 -9.919 1.00 55.62 171 SER A O 1
ATOM 1392 N N . ILE A 1 172 ? 19.420 -5.643 -9.502 1.00 62.06 172 ILE A N 1
ATOM 1393 C CA . ILE A 1 172 ? 18.769 -6.942 -9.679 1.00 62.06 172 ILE A CA 1
ATOM 1394 C C . ILE A 1 172 ? 18.380 -7.128 -11.149 1.00 62.06 172 ILE A C 1
ATOM 1396 O O . ILE A 1 172 ? 17.697 -6.285 -11.734 1.00 62.06 172 ILE A O 1
ATOM 1400 N N . SER A 1 173 ? 18.826 -8.238 -11.740 1.00 58.28 173 SER A N 1
ATOM 1401 C CA . SER A 1 173 ? 18.401 -8.680 -13.069 1.00 58.28 173 SER A CA 1
ATOM 1402 C C . SER A 1 173 ? 16.950 -9.176 -13.018 1.00 58.28 173 SER A C 1
ATOM 1404 O O . SER A 1 173 ? 16.518 -9.708 -11.998 1.00 58.28 173 SER A O 1
ATOM 1406 N N . SER A 1 174 ? 16.188 -9.036 -14.105 1.00 59.59 174 SER A N 1
ATOM 1407 C CA . SER A 1 174 ? 14.788 -9.491 -14.186 1.00 59.59 174 SER A CA 1
ATOM 1408 C C . SER A 1 174 ? 14.592 -10.982 -13.849 1.00 59.59 174 SER A C 1
ATOM 1410 O O . SER A 1 174 ? 13.512 -11.375 -13.402 1.00 59.59 174 SER A O 1
ATOM 1412 N N . GLU A 1 175 ? 15.638 -11.801 -13.987 1.00 58.88 175 GLU A N 1
ATOM 1413 C CA . GLU A 1 175 ? 15.647 -13.229 -13.648 1.00 58.88 175 GLU A CA 1
ATOM 1414 C C . GLU A 1 175 ? 15.795 -13.499 -12.137 1.00 58.88 175 GLU A C 1
ATOM 1416 O O . GLU A 1 175 ? 15.185 -14.447 -11.634 1.00 58.88 175 GLU A O 1
ATOM 1421 N N . ASP A 1 176 ? 16.511 -12.640 -11.401 1.00 59.28 176 ASP A N 1
ATOM 1422 C CA . ASP A 1 176 ? 16.816 -12.815 -9.968 1.00 59.28 176 ASP A CA 1
ATOM 1423 C C . ASP A 1 176 ? 15.798 -12.133 -9.031 1.00 59.28 176 ASP A C 1
ATOM 1425 O O . ASP A 1 176 ? 15.774 -12.410 -7.828 1.00 59.28 176 ASP A O 1
ATOM 1429 N N . ILE A 1 177 ? 14.921 -11.269 -9.570 1.00 65.38 177 ILE A N 1
ATOM 1430 C CA . ILE A 1 177 ? 13.901 -10.516 -8.805 1.00 65.38 177 ILE A CA 1
ATOM 1431 C C . ILE A 1 177 ? 13.069 -11.425 -7.913 1.00 65.38 177 ILE A C 1
ATOM 1433 O O . ILE A 1 177 ? 12.901 -11.118 -6.734 1.00 65.38 177 ILE A O 1
ATOM 1437 N N . GLN A 1 178 ? 12.549 -12.529 -8.457 1.00 62.34 178 GLN A N 1
ATOM 1438 C CA . GLN A 1 178 ? 11.706 -13.443 -7.683 1.00 62.34 178 GLN A CA 1
ATOM 1439 C C . GLN A 1 178 ? 12.486 -14.009 -6.489 1.00 62.34 178 GLN A C 1
ATOM 1441 O O . GLN A 1 178 ? 12.046 -13.917 -5.349 1.00 62.34 178 GLN A O 1
ATOM 1446 N N . GLN A 1 179 ? 13.705 -14.495 -6.720 1.00 63.03 179 GLN A N 1
ATOM 1447 C CA . GLN A 1 179 ? 14.480 -15.182 -5.692 1.00 63.03 179 GLN A CA 1
ATOM 1448 C C . GLN A 1 179 ? 14.958 -14.252 -4.563 1.00 63.03 179 GLN A C 1
ATOM 1450 O O . GLN A 1 179 ? 15.024 -14.680 -3.409 1.00 63.03 179 GLN A O 1
ATOM 1455 N N . GLU A 1 180 ? 15.273 -12.986 -4.858 1.00 62.09 180 GLU A N 1
ATOM 1456 C CA . GLU A 1 180 ? 15.692 -12.020 -3.831 1.00 62.09 180 GLU A CA 1
ATOM 1457 C C . GLU A 1 180 ? 14.527 -11.386 -3.060 1.00 62.09 180 GLU A C 1
ATOM 1459 O O . GLU A 1 180 ? 14.710 -10.957 -1.914 1.00 62.09 180 GLU A O 1
ATOM 1464 N N . LEU A 1 181 ? 13.339 -11.306 -3.665 1.00 67.19 181 LEU A N 1
ATOM 1465 C CA . LEU A 1 181 ? 12.207 -10.569 -3.101 1.00 67.19 181 LEU A CA 1
ATOM 1466 C C . LEU A 1 181 ? 11.078 -11.456 -2.576 1.00 67.19 181 LEU A C 1
ATOM 1468 O O . LEU A 1 181 ? 10.266 -10.949 -1.806 1.00 67.19 181 LEU A O 1
ATOM 1472 N N . ASP A 1 182 ? 11.082 -12.766 -2.836 1.00 66.62 182 ASP A N 1
ATOM 1473 C CA . ASP A 1 182 ? 10.122 -13.736 -2.272 1.00 66.62 182 ASP A CA 1
ATOM 1474 C C . ASP A 1 182 ? 10.075 -13.730 -0.726 1.00 66.62 182 ASP A C 1
ATOM 1476 O O . ASP A 1 182 ? 9.081 -14.125 -0.117 1.00 66.62 182 ASP A O 1
ATOM 1480 N N . GLN A 1 183 ? 11.128 -13.253 -0.047 1.00 66.44 183 GLN A N 1
ATOM 1481 C CA . GLN A 1 183 ? 11.123 -13.089 1.415 1.00 66.44 183 GLN A CA 1
ATOM 1482 C C . GLN A 1 183 ? 10.254 -11.903 1.887 1.00 66.44 183 GLN A C 1
ATOM 1484 O O . GLN A 1 183 ? 9.785 -11.894 3.029 1.00 66.44 183 GLN A O 1
ATOM 1489 N N . TYR A 1 184 ? 10.042 -10.905 1.030 1.00 63.50 184 TYR A N 1
ATOM 1490 C CA . TYR A 1 184 ? 9.373 -9.637 1.350 1.00 63.50 184 TYR A CA 1
ATOM 1491 C C . TYR A 1 184 ? 8.075 -9.418 0.560 1.00 63.50 184 TYR A C 1
ATOM 1493 O O . TYR A 1 184 ? 7.251 -8.573 0.923 1.00 63.50 184 TYR A O 1
ATOM 1501 N N . CYS A 1 185 ? 7.897 -10.172 -0.517 1.00 68.81 185 CYS A N 1
ATOM 1502 C CA . CYS A 1 185 ? 6.843 -10.017 -1.499 1.00 68.81 185 CYS A CA 1
ATOM 1503 C C . CYS A 1 185 ? 6.123 -11.352 -1.714 1.00 68.81 185 CYS A C 1
ATOM 1505 O O . CYS A 1 185 ? 6.686 -12.416 -1.468 1.00 68.81 185 CYS A O 1
ATOM 1507 N N . LYS A 1 186 ? 4.847 -11.287 -2.091 1.00 62.22 186 LYS A N 1
ATOM 1508 C CA . LYS A 1 186 ? 3.965 -12.442 -2.285 1.00 62.22 186 LYS A CA 1
ATOM 1509 C C . LYS A 1 186 ? 3.298 -12.410 -3.651 1.00 62.22 186 LYS A C 1
ATOM 1511 O O . LYS A 1 186 ? 3.144 -11.302 -4.221 1.00 62.22 186 LYS A O 1
#

Nearest PDB structures (foldseek):
  2gje-assembly1_A  TM=5.947E-01  e=7.098E-01  Trypanosoma brucei brucei TREU927
  7nru-assembly1_A  TM=6.501E-01  e=1.152E+00  Neisseria meningitidis
  2gia-assembly1_G  TM=5.158E-01  e=7.541E-01  Trypanosoma brucei brucei TREU927
  7a9y-assembly1_AAA  TM=5.377E-01  e=9.038E+00  Homo sapiens

Secondary structure (DSSP, 8-state):
--HHHHHHHHHHS------PPPHHHHHHHHHHHHHHHHHHHHHHHHHHHHHHHHHHHHHHHHHHHHHHHHHHHHS---S-GGG-TT-----BPPTT-HHHHHTTEEEE-SSEEEEEEEE-SSEEEEEEEESSTTSEEEEEEEEEETTEEEEEEEEEEHHHIIIIITTTGGG--TTTHHHHHTTTB-

Radius of gyration: 30.59 Å; Cα contacts (8 Å, |Δi|>4): 223; chains: 1; bounding box: 90×45×78 Å

Solvent-accessible surface area (backbone atoms only — not comparable to full-atom values): 10645 Å² total; per-residue (Å²): 142,71,67,68,59,52,61,54,52,55,63,72,69,63,68,68,87,70,85,69,85,51,70,68,61,55,50,53,49,53,51,52,49,51,55,54,49,56,56,51,48,58,54,46,52,54,50,54,56,48,52,56,51,50,51,47,53,54,51,49,51,55,49,50,54,50,35,54,51,41,27,75,74,68,74,43,69,79,80,49,73,88,78,42,88,83,52,78,69,80,45,60,59,58,87,86,48,49,70,49,44,75,50,31,31,52,31,34,61,97,56,34,38,34,26,35,60,46,75,57,96,53,37,41,33,38,36,31,41,42,74,45,88,90,43,69,16,41,35,40,40,38,32,42,51,96,93,36,82,48,74,44,43,30,62,40,42,52,68,52,39,62,68,62,46,63,73,48,57,87,78,55,52,64,84,49,46,60,77,74,36,56,88,55,30,98

Foldseek 3Di:
DPPVVVVVVVVVPPPPPPPDDDPVNVVVVVVVCVVVVVVVVVVVVVVVLVVLVVVQVVQQVLLVVVQVVCCVVPLAGDQAPVVRPRRPFPAFDDPVVVVCVQQAWTGDDPFWTWGFRDDDSFKTKIWTATPDQVAKIKMKMWGADPNDIDIWIFIGGNVCCVPPPSVCVVVDDSVCCCVRCVVGID